Protein AF-X0VX46-F1 (afdb_monomer)

Radius of gyration: 20.42 Å; Cα contacts (8 Å, |Δi|>4): 420; chains: 1; bounding box: 49×32×79 Å

Mean predicted aligned error: 9.74 Å

Secondary structure (DSSP, 8-state):
----GGGT-EEEETTEEEE--THHHHHHHHHHHT--GGGSB-TTS-GGGS-GGGS-GGG-SHHHHHHTTSEEE-TTT--EEEBHHHHHHH-S-GGGT-TT--EEEEEESSSSS--EEEEEEE-S-HHHHHHHHHHHHHHHH-EEEEEETTEEEEEEESS-HHHHHHHHHHHHHH--TTSSS-EEEEE-SS-EEEE-SS--SSS--GGGTTSS----S-HHHHHHHHHTTSS-TTS-HHHHHHHHHHHTTPPPP--------

Structure (mmCIF, N/CA/C/O backbone):
data_AF-X0VX46-F1
#
_entry.id   AF-X0VX46-F1
#
loop_
_atom_site.group_PDB
_atom_site.id
_atom_site.type_symbol
_atom_site.label_atom_id
_atom_site.label_alt_id
_atom_site.label_comp_id
_atom_site.label_asym_id
_atom_site.label_entity_id
_atom_site.label_seq_id
_atom_site.pdbx_PDB_ins_code
_atom_site.Cartn_x
_atom_site.Cartn_y
_atom_site.Cartn_z
_atom_site.occupancy
_atom_site.B_iso_or_equiv
_atom_site.auth_seq_id
_atom_site.auth_comp_id
_atom_site.auth_asym_id
_atom_site.auth_atom_id
_atom_site.pdbx_PDB_model_num
ATOM 1 N N . ALA A 1 1 ? 19.968 11.963 41.777 1.00 37.62 1 ALA A N 1
ATOM 2 C CA . ALA A 1 1 ? 18.895 12.449 40.891 1.00 37.62 1 ALA A CA 1
ATOM 3 C C . ALA A 1 1 ? 18.847 11.515 39.693 1.00 37.62 1 ALA A C 1
ATOM 5 O O . ALA A 1 1 ? 19.853 11.406 39.007 1.00 37.62 1 ALA A O 1
ATOM 6 N N . ALA A 1 2 ? 17.768 10.747 39.529 1.00 37.72 2 ALA A N 1
ATOM 7 C CA . ALA A 1 2 ? 17.634 9.829 38.402 1.00 37.72 2 ALA A CA 1
ATOM 8 C C . ALA A 1 2 ? 17.436 10.661 37.130 1.00 37.72 2 ALA A C 1
ATOM 10 O O . ALA A 1 2 ? 16.414 11.328 36.978 1.00 37.72 2 ALA A O 1
ATOM 11 N N . GLU A 1 3 ? 18.444 10.690 36.261 1.00 38.94 3 GLU A N 1
ATOM 12 C CA . GLU A 1 3 ? 18.303 11.282 34.935 1.00 38.94 3 GLU A CA 1
ATOM 13 C C . GLU A 1 3 ? 17.255 10.473 34.161 1.00 38.94 3 GLU A C 1
ATOM 15 O O . GLU A 1 3 ? 17.346 9.250 34.068 1.00 38.94 3 GLU A O 1
ATOM 20 N N . GLY A 1 4 ? 16.206 11.147 33.687 1.00 41.75 4 GLY A N 1
ATOM 21 C CA . GLY A 1 4 ? 15.055 10.510 33.052 1.00 41.75 4 GLY A CA 1
ATOM 22 C C . GLY A 1 4 ? 15.414 9.655 31.830 1.00 41.75 4 GLY A C 1
ATOM 23 O O . GLY A 1 4 ? 16.471 9.807 31.218 1.00 41.75 4 GLY A O 1
ATOM 24 N N . ILE A 1 5 ? 14.473 8.783 31.449 1.00 51.34 5 ILE A N 1
ATOM 25 C CA . ILE A 1 5 ? 14.558 7.803 30.343 1.00 51.34 5 ILE A CA 1
ATOM 26 C C . ILE A 1 5 ? 15.063 8.416 29.019 1.00 51.34 5 ILE A C 1
ATOM 28 O O . ILE A 1 5 ? 15.648 7.715 28.201 1.00 51.34 5 ILE A O 1
ATOM 32 N N . GLU A 1 6 ? 14.925 9.726 28.820 1.00 45.53 6 GLU A N 1
ATOM 33 C CA . GLU A 1 6 ? 15.407 10.443 27.631 1.00 45.53 6 GLU A CA 1
ATOM 34 C C . GLU A 1 6 ? 16.939 10.505 27.483 1.00 45.53 6 GLU A C 1
ATOM 36 O O . GLU A 1 6 ? 17.432 10.756 26.385 1.00 45.53 6 GLU A O 1
ATOM 41 N N . ARG A 1 7 ? 17.719 10.259 28.549 1.00 44.84 7 ARG A N 1
ATOM 42 C CA . ARG A 1 7 ? 19.197 10.309 28.500 1.00 44.84 7 ARG A CA 1
ATOM 43 C C . ARG A 1 7 ? 19.888 8.940 28.508 1.00 44.84 7 ARG A C 1
ATOM 45 O O . ARG A 1 7 ? 21.100 8.888 28.316 1.00 44.84 7 ARG A O 1
ATOM 52 N N . GLY A 1 8 ? 19.148 7.845 28.712 1.00 46.19 8 GLY A N 1
ATOM 53 C CA . GLY A 1 8 ? 19.724 6.532 29.043 1.00 46.19 8 GLY A CA 1
ATOM 54 C C . GLY A 1 8 ? 19.568 5.419 28.002 1.00 46.19 8 GLY A C 1
ATOM 55 O O . GLY A 1 8 ? 20.041 4.312 28.248 1.00 46.19 8 GLY A O 1
ATOM 56 N N . VAL A 1 9 ? 18.902 5.660 26.869 1.00 50.59 9 VAL A N 1
ATOM 57 C CA . VAL A 1 9 ? 18.576 4.592 25.908 1.00 50.59 9 VAL A CA 1
ATOM 58 C C . VAL A 1 9 ? 19.578 4.567 24.756 1.00 50.59 9 VAL A C 1
ATOM 60 O O . VAL A 1 9 ? 19.726 5.533 24.006 1.00 50.59 9 VAL A O 1
ATOM 63 N N . TYR A 1 10 ? 20.263 3.436 24.613 1.00 56.91 10 TYR A N 1
ATOM 64 C CA . TYR A 1 10 ? 21.226 3.177 23.551 1.00 56.91 10 TYR A CA 1
ATOM 65 C C . TYR A 1 10 ? 20.769 1.971 22.732 1.00 56.91 10 TYR A C 1
ATOM 67 O O . TYR A 1 10 ? 20.398 0.945 23.297 1.00 56.91 10 TYR A O 1
ATOM 75 N N . ILE A 1 11 ? 20.815 2.095 21.408 1.00 48.56 11 ILE A N 1
ATOM 76 C CA . ILE A 1 11 ? 20.546 1.007 20.469 1.00 48.56 11 ILE A CA 1
ATOM 77 C C . ILE A 1 11 ? 21.844 0.550 19.814 1.00 48.56 11 ILE A C 1
ATOM 79 O O . ILE A 1 11 ? 22.730 1.352 19.506 1.00 48.56 11 ILE A O 1
ATOM 83 N N . ARG A 1 12 ? 21.963 -0.762 19.622 1.00 44.00 12 ARG A N 1
ATOM 84 C CA . ARG A 1 12 ? 23.100 -1.378 18.945 1.00 44.00 12 ARG A CA 1
ATOM 85 C C . ARG A 1 12 ? 22.751 -1.556 17.472 1.00 44.00 12 ARG A C 1
ATOM 87 O O . ARG A 1 12 ? 21.782 -2.237 17.163 1.00 44.00 12 ARG A O 1
ATOM 94 N N . VAL A 1 13 ? 23.535 -0.935 16.598 1.00 45.91 13 VAL A N 1
ATOM 95 C CA . VAL A 1 13 ? 23.414 -1.028 15.138 1.00 45.91 13 VAL A CA 1
ATOM 96 C C . VAL A 1 13 ? 24.731 -1.618 14.635 1.00 45.91 13 VAL A C 1
ATOM 98 O O . VAL A 1 13 ? 25.776 -0.964 14.698 1.00 45.91 13 VAL A O 1
ATOM 101 N N . GLY A 1 14 ? 24.712 -2.896 14.249 1.00 51.47 14 GLY A N 1
ATOM 102 C CA . GLY A 1 14 ? 25.925 -3.659 13.938 1.00 51.47 14 GLY A CA 1
ATOM 103 C C . GLY A 1 14 ? 26.930 -3.696 15.105 1.00 51.47 14 GLY A C 1
ATOM 104 O O . GLY A 1 14 ? 26.627 -4.146 16.217 1.00 51.47 14 GLY A O 1
ATOM 105 N N . THR A 1 15 ? 28.154 -3.214 14.869 1.00 32.88 15 THR A N 1
ATOM 106 C CA . THR A 1 15 ? 29.243 -3.148 15.867 1.00 32.88 15 THR A CA 1
ATOM 107 C C . THR A 1 15 ? 29.246 -1.867 16.706 1.00 32.88 15 THR A C 1
ATOM 109 O O . THR A 1 15 ? 30.050 -1.758 17.634 1.00 32.88 15 THR A O 1
ATOM 112 N N . HIS A 1 16 ? 28.351 -0.913 16.431 1.00 32.16 16 HIS A N 1
ATOM 113 C CA . HIS A 1 16 ? 28.337 0.391 17.088 1.00 32.16 16 HIS A CA 1
ATOM 114 C C . HIS A 1 16 ? 27.091 0.599 17.955 1.00 32.16 16 HIS A C 1
ATOM 116 O O . HIS A 1 16 ? 25.983 0.178 17.629 1.00 32.16 16 HIS A O 1
ATOM 122 N N . THR A 1 17 ? 27.278 1.300 19.071 1.00 44.53 17 THR A N 1
ATOM 123 C CA . THR A 1 17 ? 26.203 1.702 19.982 1.00 44.53 17 THR A CA 1
ATOM 124 C C . THR A 1 17 ? 25.865 3.169 19.721 1.00 44.53 17 THR A C 1
ATOM 126 O O . THR A 1 17 ? 26.717 4.037 19.917 1.00 44.53 17 THR A O 1
ATOM 129 N N . ARG A 1 18 ? 24.637 3.470 19.280 1.00 51.75 18 ARG A N 1
ATOM 130 C CA . ARG A 1 18 ? 24.144 4.845 19.076 1.00 51.75 18 ARG A CA 1
ATOM 131 C C . ARG A 1 18 ? 23.101 5.198 20.132 1.00 51.75 18 ARG A C 1
ATOM 133 O O . ARG A 1 18 ? 22.298 4.361 20.537 1.00 51.75 18 ARG A O 1
ATOM 140 N N . ARG A 1 19 ? 23.100 6.453 20.587 1.00 50.38 19 ARG A N 1
ATOM 141 C CA . ARG A 1 19 ? 22.066 6.961 21.500 1.00 50.38 19 ARG A CA 1
ATOM 142 C C . ARG A 1 19 ? 20.739 7.055 20.745 1.00 50.38 19 ARG A C 1
ATOM 144 O O . ARG A 1 19 ? 20.699 7.693 19.696 1.00 50.38 19 ARG A O 1
ATOM 151 N N . ALA A 1 20 ? 19.679 6.458 21.283 1.00 54.56 20 ALA A N 1
ATOM 152 C CA . ALA A 1 20 ? 18.335 6.625 20.747 1.00 54.56 20 ALA A CA 1
ATOM 153 C C . ALA A 1 20 ? 17.874 8.069 21.003 1.00 54.56 20 ALA A C 1
ATOM 155 O O . ALA A 1 20 ? 17.924 8.551 22.135 1.00 54.56 20 ALA A O 1
ATOM 156 N N . GLN A 1 21 ? 17.483 8.785 19.952 1.00 51.25 21 GLN A N 1
ATOM 157 C CA . GLN A 1 21 ? 16.960 10.152 20.024 1.00 51.25 21 GLN A CA 1
ATOM 158 C C . GLN A 1 21 ? 15.775 10.279 19.064 1.00 51.25 21 GLN A C 1
ATOM 160 O O . GLN A 1 21 ? 15.755 9.602 18.037 1.00 51.25 21 GLN A O 1
ATOM 165 N N . GLY A 1 22 ? 14.811 11.144 19.389 1.00 65.19 22 GLY A N 1
ATOM 166 C CA . GLY A 1 22 ? 13.673 11.446 18.516 1.00 65.19 22 GLY A CA 1
ATOM 167 C C . GLY A 1 22 ? 12.845 10.209 18.152 1.00 65.19 22 GLY A C 1
ATOM 168 O O . GLY A 1 22 ? 12.366 9.497 19.030 1.00 65.19 22 GLY A O 1
ATOM 169 N N . GLU A 1 23 ? 12.718 9.947 16.855 1.00 57.06 23 GLU A N 1
ATOM 170 C CA . GLU A 1 23 ? 11.888 8.898 16.238 1.00 57.06 23 GLU A CA 1
ATOM 171 C C . GLU A 1 23 ? 12.213 7.482 16.734 1.00 57.06 23 GLU A C 1
ATOM 173 O O . GLU A 1 23 ? 11.316 6.685 16.991 1.00 57.06 23 GLU A O 1
ATOM 178 N N . VAL A 1 24 ? 13.494 7.188 16.968 1.00 57.47 24 VAL A N 1
ATOM 179 C CA . VAL A 1 24 ? 13.931 5.900 17.528 1.00 57.47 24 VAL A CA 1
ATOM 180 C C . VAL A 1 24 ? 13.442 5.742 18.971 1.00 57.47 24 VAL A C 1
ATOM 182 O O . VAL A 1 24 ? 13.130 4.640 19.409 1.00 57.47 24 VAL A O 1
ATOM 185 N N . LEU A 1 25 ? 13.359 6.837 19.736 1.00 59.88 25 LEU A N 1
ATOM 186 C CA . LEU A 1 25 ? 12.837 6.801 21.103 1.00 59.88 25 LEU A CA 1
ATOM 187 C C . LEU A 1 25 ? 11.315 6.594 21.112 1.00 59.88 25 LEU A C 1
ATOM 189 O O . LEU A 1 25 ? 10.827 5.871 21.974 1.00 59.88 25 LEU A O 1
ATOM 193 N N . GLU A 1 26 ? 10.587 7.183 20.161 1.00 59.25 26 GLU A N 1
ATOM 194 C CA . GLU A 1 26 ? 9.154 6.930 19.938 1.00 59.25 26 GLU A CA 1
ATOM 195 C C . GLU A 1 26 ? 8.904 5.462 19.558 1.00 59.25 26 GLU A C 1
ATOM 197 O O . GLU A 1 26 ? 8.104 4.790 20.206 1.00 59.25 26 GLU A O 1
ATOM 202 N N . GLU A 1 27 ? 9.663 4.907 18.606 1.00 59.84 27 GLU A N 1
ATOM 203 C CA . GLU A 1 27 ? 9.558 3.488 18.233 1.00 59.84 27 GLU A CA 1
ATOM 204 C C . GLU A 1 27 ? 9.908 2.563 19.415 1.00 59.84 27 GLU A C 1
ATOM 206 O O . GLU A 1 27 ? 9.233 1.560 19.647 1.00 59.84 27 GLU A O 1
ATOM 211 N N . LEU A 1 28 ? 10.894 2.927 20.245 1.00 56.28 28 LEU A N 1
ATOM 212 C CA . LEU A 1 28 ? 11.227 2.202 21.480 1.00 56.28 28 LEU A CA 1
ATOM 213 C C . LEU A 1 28 ? 10.159 2.351 22.578 1.00 56.28 28 LEU A C 1
ATOM 215 O O . LEU A 1 28 ? 9.943 1.416 23.353 1.00 56.28 28 LEU A O 1
ATOM 219 N N . ARG A 1 29 ? 9.473 3.498 22.664 1.00 55.47 29 ARG A N 1
ATOM 220 C CA . ARG A 1 29 ? 8.323 3.708 23.564 1.00 55.47 29 ARG A CA 1
ATOM 221 C C . ARG A 1 29 ? 7.133 2.853 23.131 1.00 55.47 29 ARG A C 1
ATOM 223 O O . ARG A 1 29 ? 6.527 2.219 23.992 1.00 55.47 29 ARG A O 1
ATOM 230 N N . LEU A 1 30 ? 6.867 2.771 21.829 1.00 56.03 30 LEU A N 1
ATOM 231 C CA . LEU A 1 30 ? 5.862 1.891 21.225 1.00 56.03 30 LEU A CA 1
ATOM 232 C C . LEU A 1 30 ? 6.206 0.404 21.426 1.00 56.03 30 LEU A C 1
ATOM 234 O O . LEU A 1 30 ? 5.377 -0.401 21.848 1.00 56.03 30 LEU A O 1
ATOM 238 N N . LEU A 1 31 ? 7.479 0.035 21.276 1.00 54.50 31 LEU A N 1
ATOM 239 C CA . LEU A 1 31 ? 7.981 -1.290 21.652 1.00 54.50 31 LEU A CA 1
ATOM 240 C C . LEU A 1 31 ? 7.753 -1.598 23.141 1.00 54.50 31 LEU A C 1
ATOM 242 O O . LEU A 1 31 ? 7.412 -2.731 23.490 1.00 54.50 31 LEU A O 1
ATOM 246 N N . ARG A 1 32 ? 7.888 -0.595 24.023 1.00 42.25 32 ARG A N 1
ATOM 247 C CA . ARG A 1 32 ? 7.596 -0.722 25.462 1.00 42.25 32 ARG A CA 1
ATOM 248 C C . ARG A 1 32 ? 6.097 -0.852 25.745 1.00 42.25 32 ARG A C 1
ATOM 250 O O . ARG A 1 32 ? 5.737 -1.561 26.683 1.00 42.25 32 ARG A O 1
ATOM 257 N N . SER A 1 33 ? 5.239 -0.193 24.964 1.00 51.06 33 SER A N 1
ATOM 258 C CA . SER A 1 33 ? 3.777 -0.321 25.052 1.00 51.06 33 SER A CA 1
ATOM 259 C C . SER A 1 33 ? 3.231 -1.564 24.334 1.00 51.06 33 SER A C 1
ATOM 261 O O . SER A 1 33 ? 2.061 -1.890 24.510 1.00 51.06 33 SER A O 1
ATOM 263 N N . ARG A 1 34 ? 4.078 -2.292 23.586 1.00 62.25 34 ARG A N 1
ATOM 264 C CA . ARG A 1 34 ? 3.732 -3.440 22.723 1.00 62.25 34 ARG A CA 1
ATOM 265 C C . ARG A 1 34 ? 2.722 -3.117 21.609 1.00 62.25 34 ARG A C 1
ATOM 267 O O . ARG A 1 34 ? 2.171 -4.061 21.045 1.00 62.25 34 ARG A O 1
ATOM 274 N N . MET A 1 35 ? 2.504 -1.843 21.284 1.00 72.25 35 MET A N 1
ATOM 275 C CA . MET A 1 35 ? 1.585 -1.407 20.225 1.00 72.25 35 MET A CA 1
ATOM 276 C C . MET A 1 35 ? 2.348 -0.705 19.105 1.00 72.25 35 MET A C 1
ATOM 278 O O . MET A 1 35 ? 3.265 0.064 19.384 1.00 72.25 35 MET A O 1
ATOM 282 N N . SER A 1 36 ? 1.980 -0.957 17.852 1.00 85.44 36 SER A N 1
ATOM 283 C CA . SER A 1 36 ? 2.473 -0.199 16.697 1.00 85.44 36 SER A CA 1
ATOM 284 C C . SER A 1 36 ? 1.651 1.068 16.429 1.00 85.44 36 SER A C 1
ATOM 286 O O . SER A 1 36 ? 0.534 1.222 16.907 1.00 85.44 36 SER A O 1
ATOM 288 N N . TYR A 1 37 ? 2.192 1.994 15.633 1.00 89.19 37 TYR A N 1
ATOM 289 C CA . TYR A 1 37 ? 1.500 3.241 15.275 1.00 89.19 37 TYR A CA 1
ATOM 290 C C . TYR A 1 37 ? 0.151 3.002 14.568 1.00 89.19 37 TYR A C 1
ATOM 292 O O . TYR A 1 37 ? -0.816 3.729 14.771 1.00 89.19 37 TYR A O 1
ATOM 300 N N . ASP A 1 38 ? 0.057 1.947 13.754 1.00 94.69 38 ASP A N 1
ATOM 301 C CA . ASP A 1 38 ? -1.180 1.567 13.065 1.00 94.69 38 ASP A CA 1
ATOM 302 C C . ASP A 1 38 ? -2.217 0.891 13.981 1.00 94.69 38 ASP A C 1
ATOM 304 O O . ASP A 1 38 ? -3.352 0.672 13.570 1.00 94.69 38 ASP A O 1
ATOM 308 N N . GLU A 1 39 ? -1.845 0.571 15.218 1.00 93.94 39 GLU A N 1
ATOM 309 C CA . GLU A 1 39 ? -2.721 -0.020 16.226 1.00 93.94 39 GLU A CA 1
ATOM 310 C C . GLU A 1 39 ? -3.439 1.027 17.094 1.00 93.94 39 GLU A C 1
ATOM 312 O O . GLU A 1 39 ? -4.308 0.649 17.884 1.00 93.94 39 GLU A O 1
ATOM 317 N N . GLU A 1 40 ? -3.084 2.308 16.967 1.00 93.06 40 GLU A N 1
ATOM 318 C CA . GLU A 1 40 ? -3.723 3.420 17.676 1.00 93.06 40 GLU A CA 1
ATOM 319 C C . GLU A 1 40 ? -5.147 3.667 17.165 1.00 93.06 40 GLU A C 1
ATOM 321 O O . GLU A 1 40 ? -5.397 3.615 15.960 1.00 93.06 40 GLU A O 1
ATOM 326 N N . SER A 1 41 ? -6.074 3.966 18.076 1.00 94.62 41 SER A N 1
ATOM 327 C CA . SER A 1 41 ? -7.461 4.301 17.741 1.00 94.62 41 SER A CA 1
ATOM 328 C C . SER A 1 41 ? -7.587 5.706 17.136 1.00 94.62 41 SER A C 1
ATOM 330 O O . SER A 1 41 ? -6.852 6.613 17.523 1.00 94.62 41 SER A O 1
ATOM 332 N N . ILE A 1 42 ? -8.552 5.894 16.231 1.00 95.19 42 ILE A N 1
ATOM 333 C CA . ILE A 1 42 ? -8.954 7.188 15.655 1.00 95.19 42 ILE A CA 1
ATOM 334 C C . ILE A 1 42 ? -10.414 7.461 16.049 1.00 95.19 42 ILE A C 1
ATOM 336 O O . ILE A 1 42 ? -11.321 7.035 15.332 1.00 95.19 42 ILE A O 1
ATOM 340 N N . PRO A 1 43 ? -10.661 8.140 17.187 1.00 93.00 43 PRO A N 1
ATOM 341 C CA . PRO A 1 43 ? -12.013 8.445 17.668 1.00 93.00 43 PRO A CA 1
ATOM 342 C C . PRO A 1 43 ? -12.844 9.300 16.706 1.00 93.00 43 PRO A C 1
ATOM 344 O O . PRO A 1 43 ? -14.068 9.298 16.777 1.00 93.00 43 PRO A O 1
ATOM 347 N N . GLU A 1 44 ? -12.190 10.046 15.816 1.00 94.12 44 GLU A N 1
ATOM 348 C CA . GLU A 1 44 ? -12.837 10.904 14.825 1.00 94.12 44 GLU A CA 1
ATOM 349 C C . GLU A 1 44 ? -13.432 10.128 13.638 1.00 94.12 44 GLU A C 1
ATOM 351 O O . GLU A 1 44 ? -14.155 10.723 12.840 1.00 94.12 44 GLU A O 1
ATOM 356 N N . CYS A 1 45 ? -13.115 8.836 13.492 1.00 95.25 45 CYS A N 1
ATOM 357 C CA . CYS A 1 45 ? -13.615 7.972 12.423 1.00 95.25 45 CYS A CA 1
ATOM 358 C C . CYS A 1 45 ? -14.650 6.993 12.983 1.00 95.25 45 CYS A C 1
ATOM 360 O O . CYS A 1 45 ? -14.373 6.292 13.956 1.00 95.25 45 CYS A O 1
ATOM 362 N N . SER A 1 46 ? -15.814 6.884 12.341 1.00 94.31 46 SER A N 1
ATOM 363 C CA . SER A 1 46 ? -16.782 5.828 12.666 1.00 94.31 46 SER A CA 1
ATOM 364 C C . SER A 1 46 ? -16.384 4.496 12.022 1.00 94.31 46 SER A C 1
ATOM 366 O O . SER A 1 46 ? -15.769 4.475 10.953 1.00 94.31 46 SER A O 1
ATOM 368 N N . LEU A 1 47 ? -16.769 3.369 12.633 1.00 93.44 47 LEU A N 1
ATOM 369 C CA . LEU A 1 47 ? -16.607 2.050 12.010 1.00 93.44 47 LEU A CA 1
ATOM 370 C C . LEU A 1 47 ? -17.431 1.888 10.733 1.00 93.44 47 LEU A C 1
ATOM 372 O O . LEU A 1 47 ? -16.969 1.228 9.806 1.00 93.44 47 LEU A O 1
ATOM 376 N N . ASP A 1 48 ? -18.591 2.539 10.654 1.00 94.81 48 ASP A N 1
ATOM 377 C CA . ASP A 1 48 ? -19.457 2.502 9.470 1.00 94.81 48 ASP A CA 1
ATOM 378 C C . ASP A 1 48 ? -18.838 3.221 8.255 1.00 94.81 48 ASP A C 1
ATOM 380 O O . ASP A 1 48 ? -19.281 3.028 7.124 1.00 94.81 48 ASP A O 1
ATOM 384 N N . GLU A 1 49 ? -17.805 4.051 8.462 1.00 96.50 49 GLU A N 1
ATOM 385 C CA . GLU A 1 49 ? -17.044 4.673 7.369 1.00 96.50 49 GLU A CA 1
ATOM 386 C C . GLU A 1 49 ? -16.015 3.706 6.740 1.00 96.50 49 GLU A C 1
ATOM 388 O O . GLU A 1 49 ? -15.417 4.030 5.708 1.00 96.50 49 GLU A O 1
ATOM 393 N N . LEU A 1 50 ? -15.778 2.529 7.338 1.00 97.06 50 LEU A N 1
ATOM 394 C CA . LEU A 1 50 ? -14.842 1.530 6.819 1.00 97.06 50 LEU A CA 1
ATOM 395 C C . LEU A 1 50 ? -15.527 0.563 5.844 1.00 97.06 50 LEU A C 1
ATOM 397 O O . LEU A 1 50 ? -16.514 -0.089 6.177 1.00 97.06 50 LEU A O 1
ATOM 401 N N . ASP A 1 51 ? -14.928 0.372 4.668 1.00 96.06 51 ASP A N 1
ATOM 402 C CA . ASP A 1 51 ? -15.358 -0.615 3.670 1.00 96.06 51 ASP A CA 1
ATOM 403 C C . ASP A 1 51 ? -14.934 -2.038 4.079 1.00 96.06 51 ASP A C 1
ATOM 405 O O . ASP A 1 51 ? -14.024 -2.649 3.508 1.00 96.06 51 ASP A O 1
ATOM 409 N N . THR A 1 52 ? -15.577 -2.575 5.115 1.00 93.81 52 THR A N 1
ATOM 410 C CA . THR A 1 52 ? -15.355 -3.954 5.585 1.00 93.81 52 THR A CA 1
ATOM 411 C C . THR A 1 52 ? -15.864 -5.001 4.590 1.00 93.81 52 THR A C 1
ATOM 413 O O . THR A 1 52 ? -15.397 -6.141 4.601 1.00 93.81 52 THR A O 1
ATOM 416 N N . ASP A 1 53 ? -16.743 -4.614 3.664 1.00 92.31 53 ASP A N 1
ATOM 417 C CA . ASP A 1 53 ? -17.233 -5.470 2.585 1.00 92.31 53 ASP A CA 1
ATOM 418 C C . ASP A 1 53 ? -16.167 -5.799 1.535 1.00 92.31 53 ASP A C 1
ATOM 420 O O . ASP A 1 53 ? -16.302 -6.788 0.806 1.00 92.31 53 ASP A O 1
ATOM 424 N N . SER A 1 54 ? -15.077 -5.036 1.485 1.00 90.50 54 SER A N 1
ATOM 425 C CA . SER A 1 54 ? -13.896 -5.384 0.691 1.00 90.50 54 SER A CA 1
ATOM 426 C C . SER A 1 54 ? -13.110 -6.578 1.257 1.00 90.50 54 SER A C 1
ATOM 428 O O . SER A 1 54 ? -12.355 -7.229 0.529 1.00 90.50 54 SER A O 1
ATOM 430 N N . LEU A 1 55 ? -13.300 -6.921 2.538 1.00 92.81 55 LEU A N 1
ATOM 431 C CA . LEU A 1 55 ? -12.612 -8.044 3.168 1.00 92.81 55 LEU A CA 1
ATOM 432 C C . LEU A 1 55 ? -13.201 -9.394 2.720 1.00 92.81 55 LEU A C 1
ATOM 434 O O . LEU A 1 55 ? -14.405 -9.503 2.452 1.00 92.81 55 LEU A O 1
ATOM 438 N N . PRO A 1 56 ? -12.391 -10.468 2.695 1.00 90.88 56 PRO A N 1
ATOM 439 C CA . PRO A 1 56 ? -12.890 -11.839 2.612 1.00 90.88 56 PRO A CA 1
ATOM 440 C C . PRO A 1 56 ? -14.020 -12.104 3.619 1.00 90.88 56 PRO A C 1
ATOM 442 O O . PRO A 1 56 ? -13.974 -11.625 4.749 1.00 90.88 56 PRO A O 1
ATOM 445 N N . GLY A 1 57 ? -15.051 -12.851 3.210 1.00 90.00 57 GLY A N 1
ATOM 446 C CA . GLY A 1 57 ? -16.275 -13.025 4.007 1.00 90.00 57 GLY A CA 1
ATOM 447 C C . GLY A 1 57 ? -16.050 -13.621 5.402 1.00 90.00 57 GLY A C 1
ATOM 448 O O . GLY A 1 57 ? -16.751 -13.258 6.341 1.00 90.00 57 GLY A O 1
ATOM 449 N N . ASP A 1 58 ? -15.032 -14.470 5.567 1.00 89.38 58 ASP A N 1
ATOM 450 C CA . ASP A 1 58 ? -14.621 -15.055 6.851 1.00 89.38 58 ASP A CA 1
ATOM 451 C C . ASP A 1 58 ? -14.000 -14.040 7.827 1.00 89.38 58 ASP A C 1
ATOM 453 O O . ASP A 1 58 ? -13.776 -14.365 8.991 1.00 89.38 58 ASP A O 1
ATOM 457 N N . LEU A 1 59 ? -13.722 -12.817 7.369 1.00 90.75 59 LEU A N 1
ATOM 458 C CA . LEU A 1 59 ? -13.067 -11.761 8.141 1.00 90.75 59 LEU A CA 1
ATOM 459 C C . LEU A 1 59 ? -14.000 -10.609 8.526 1.00 90.75 59 LEU A C 1
ATOM 461 O O . LEU A 1 59 ? -13.535 -9.633 9.108 1.00 90.75 59 LEU A O 1
ATOM 465 N N . ARG A 1 60 ? -15.294 -10.710 8.199 1.00 92.06 60 ARG A N 1
ATOM 466 C CA . ARG A 1 60 ? -16.279 -9.638 8.420 1.00 92.06 60 ARG A CA 1
ATOM 467 C C . ARG A 1 60 ? -17.029 -9.739 9.748 1.00 92.06 60 ARG A C 1
ATOM 469 O O . ARG A 1 60 ? -17.778 -8.827 10.072 1.00 92.06 60 ARG A O 1
ATOM 476 N N . SER A 1 61 ? -16.870 -10.833 10.500 1.00 93.88 61 SER A N 1
ATOM 477 C CA . SER A 1 61 ? -17.487 -10.933 11.828 1.00 93.88 61 SER A CA 1
ATOM 478 C C . SER A 1 61 ? -16.825 -9.956 12.795 1.00 93.88 61 SER A C 1
ATOM 480 O O . SER A 1 61 ? -15.643 -9.641 12.654 1.00 93.88 61 SER A O 1
ATOM 482 N N . GLU A 1 62 ? -17.565 -9.505 13.802 1.00 91.69 62 GLU A N 1
ATOM 483 C CA . GLU A 1 62 ? -17.047 -8.587 14.817 1.00 91.69 62 GLU A CA 1
ATOM 484 C C . GLU A 1 62 ? -15.799 -9.154 15.513 1.00 91.69 62 GLU A C 1
ATOM 486 O O . GLU A 1 62 ? -14.790 -8.462 15.665 1.00 91.69 62 GLU A O 1
ATOM 491 N N . GLU A 1 63 ? -15.806 -10.450 15.835 1.00 92.62 63 GLU A N 1
ATOM 492 C CA . GLU A 1 63 ? -14.663 -11.134 16.442 1.00 92.62 63 GLU A CA 1
ATOM 493 C C . GLU A 1 63 ? -13.454 -11.160 15.507 1.00 92.62 63 GLU A C 1
ATOM 495 O O . GLU A 1 63 ? -12.318 -10.995 15.959 1.00 92.62 63 GLU A O 1
ATOM 500 N N . ALA A 1 64 ? -13.678 -11.362 14.205 1.00 93.31 64 ALA A N 1
ATOM 501 C CA . ALA A 1 64 ? -12.614 -11.372 13.214 1.00 93.31 64 ALA A CA 1
ATOM 502 C C . ALA A 1 64 ? -12.024 -9.970 13.014 1.00 93.31 64 ALA A C 1
ATOM 504 O O . ALA A 1 64 ? -10.801 -9.823 13.014 1.00 93.31 64 ALA A O 1
ATOM 505 N N . LEU A 1 65 ? -12.869 -8.942 12.911 1.00 94.69 65 LEU A N 1
ATOM 506 C CA . LEU A 1 65 ? -12.451 -7.544 12.806 1.00 94.69 65 LEU A CA 1
ATOM 507 C C . LEU A 1 65 ? -11.640 -7.122 14.041 1.00 94.69 65 LEU A C 1
ATOM 509 O O . LEU A 1 65 ? -10.548 -6.565 13.902 1.00 94.69 65 LEU A O 1
ATOM 513 N N . HIS A 1 66 ? -12.098 -7.475 15.243 1.00 93.38 66 HIS A N 1
ATOM 514 C CA . HIS A 1 66 ? -11.358 -7.229 16.479 1.00 93.38 66 HIS A CA 1
ATOM 515 C C . HIS A 1 66 ? -10.016 -7.984 16.506 1.00 93.38 66 HIS A C 1
ATOM 517 O O . HIS A 1 66 ? -8.976 -7.399 16.809 1.00 93.38 66 HIS A O 1
ATOM 523 N N . ALA A 1 67 ? -9.996 -9.265 16.119 1.00 91.94 67 ALA A N 1
ATOM 524 C CA . ALA A 1 67 ? -8.772 -10.072 16.066 1.00 91.94 67 ALA A CA 1
ATOM 525 C C . ALA A 1 67 ? -7.757 -9.579 15.016 1.00 91.94 67 ALA A C 1
ATOM 527 O O . ALA A 1 67 ? -6.548 -9.771 15.176 1.00 91.94 67 ALA A O 1
ATOM 528 N N . LEU A 1 68 ? -8.232 -8.944 13.943 1.00 92.19 68 LEU A N 1
ATOM 529 C CA . LEU A 1 68 ? -7.406 -8.285 12.930 1.00 92.19 68 LEU A CA 1
ATOM 530 C C . LEU A 1 68 ? -6.897 -6.908 13.382 1.00 92.19 68 LEU A C 1
ATOM 532 O O . LEU A 1 68 ? -6.028 -6.344 12.719 1.00 92.19 68 LEU A O 1
ATOM 536 N N . GLY A 1 69 ? -7.406 -6.384 14.500 1.00 94.38 69 GLY A N 1
ATOM 537 C CA . GLY A 1 69 ? -7.104 -5.042 14.983 1.00 94.38 69 GLY A CA 1
ATOM 538 C C . GLY A 1 69 ? -7.769 -3.948 14.150 1.00 94.38 69 GLY A C 1
ATOM 539 O O . GLY A 1 69 ? -7.248 -2.840 14.102 1.00 94.38 69 GLY A O 1
ATOM 540 N N . VAL A 1 70 ? -8.894 -4.241 13.484 1.00 96.31 70 VAL A N 1
ATOM 541 C CA . VAL A 1 70 ? -9.678 -3.239 12.738 1.00 96.31 70 VAL A CA 1
ATOM 542 C C . VAL A 1 70 ? -10.203 -2.157 13.682 1.00 96.31 70 VAL A C 1
ATOM 544 O O . VAL A 1 70 ? -10.234 -0.979 13.339 1.00 96.31 70 VAL A O 1
ATOM 547 N N . PHE A 1 71 ? -10.562 -2.544 14.900 1.00 96.00 71 PHE A N 1
ATOM 548 C CA . PHE A 1 71 ? -10.988 -1.623 15.938 1.00 96.00 71 PHE A CA 1
ATOM 549 C C . PHE A 1 71 ? -10.466 -2.055 17.305 1.00 96.00 71 PHE A C 1
ATOM 551 O O . PHE A 1 71 ? -10.027 -3.193 17.500 1.00 96.00 71 PHE A O 1
ATOM 558 N N . ARG A 1 72 ? -10.540 -1.135 18.264 1.00 93.31 72 ARG A N 1
ATOM 559 C CA . ARG A 1 72 ? -10.376 -1.404 19.695 1.00 93.31 72 ARG A CA 1
ATOM 560 C C . ARG A 1 72 ? -11.547 -0.816 20.454 1.00 93.31 72 ARG A C 1
ATOM 562 O O . ARG A 1 72 ? -12.105 0.184 20.028 1.00 93.31 72 ARG A O 1
ATOM 569 N N . HIS A 1 73 ? -11.877 -1.402 21.592 1.00 90.00 73 HIS A N 1
ATOM 570 C CA . HIS A 1 73 ? -12.863 -0.810 22.484 1.00 90.00 73 HIS A CA 1
ATOM 571 C C . HIS A 1 73 ? -12.246 0.387 23.214 1.00 90.00 73 HIS A C 1
ATOM 573 O O . HIS A 1 73 ? -11.154 0.273 23.781 1.00 90.00 73 HIS A O 1
ATOM 579 N N . ASP A 1 74 ? -12.936 1.524 23.185 1.00 87.69 74 ASP A N 1
ATOM 580 C CA . ASP A 1 74 ? -12.595 2.686 23.995 1.00 87.69 74 ASP A CA 1
ATOM 581 C C . ASP A 1 74 ? -12.639 2.316 25.484 1.00 87.69 74 ASP A C 1
ATOM 583 O O . ASP A 1 74 ? -13.515 1.583 25.943 1.00 87.69 74 ASP A O 1
ATOM 587 N N . THR A 1 75 ? -11.676 2.803 26.262 1.00 81.75 75 THR A N 1
ATOM 588 C CA . THR A 1 75 ? -11.539 2.402 27.670 1.00 81.75 75 THR A CA 1
ATOM 589 C C . THR A 1 75 ? -12.563 3.059 28.592 1.00 81.75 75 THR A C 1
ATOM 591 O O . THR A 1 75 ? -12.723 2.608 29.727 1.00 81.75 75 THR A O 1
ATOM 594 N N . VAL A 1 76 ? -13.240 4.112 28.130 1.00 84.50 76 VAL A N 1
ATOM 595 C CA . VAL A 1 76 ? -14.234 4.872 28.890 1.00 84.50 76 VAL A CA 1
ATOM 596 C C . VAL A 1 76 ? -15.644 4.481 28.467 1.00 84.50 76 VAL A C 1
ATOM 598 O O . VAL A 1 76 ? -16.461 4.151 29.325 1.00 84.50 76 VAL A O 1
ATOM 601 N N . THR A 1 77 ? -15.942 4.522 27.168 1.00 87.44 77 THR A N 1
ATOM 602 C CA . THR A 1 77 ? -17.287 4.241 26.645 1.00 87.44 77 THR A CA 1
ATOM 603 C C . THR A 1 77 ? -17.515 2.756 26.385 1.00 87.44 77 THR A C 1
ATOM 605 O O . THR A 1 77 ? -18.659 2.313 26.398 1.00 87.44 77 THR A O 1
ATOM 608 N N . GLY A 1 78 ? -16.447 1.979 26.175 1.00 87.88 78 GLY A N 1
ATOM 609 C CA . GLY A 1 78 ? -16.541 0.588 25.738 1.00 87.88 78 GLY A CA 1
ATOM 610 C C . GLY A 1 78 ? -16.948 0.434 24.274 1.00 87.88 78 GLY A C 1
ATOM 611 O O . GLY A 1 78 ? -17.096 -0.694 23.823 1.00 87.88 78 GLY A O 1
ATOM 612 N N . GLU A 1 79 ? -17.120 1.530 23.534 1.00 90.00 79 GLU A N 1
ATOM 613 C CA . GLU A 1 79 ? -17.540 1.501 22.133 1.00 90.00 79 GLU A CA 1
ATOM 614 C C . GLU A 1 79 ? -16.376 1.101 21.215 1.00 90.00 79 GLU A C 1
ATOM 616 O O . GLU A 1 79 ? -15.218 1.430 21.500 1.00 90.00 79 GLU A O 1
ATOM 621 N N . PRO A 1 80 ? -16.643 0.402 20.104 1.00 93.88 80 PRO A N 1
ATOM 622 C CA . PRO A 1 80 ? -15.609 0.007 19.166 1.00 93.88 80 PRO A CA 1
ATOM 623 C C . PRO A 1 80 ? -15.157 1.205 18.306 1.00 93.88 80 PRO A C 1
ATOM 625 O O . PRO A 1 80 ? -15.944 1.837 17.607 1.00 93.88 80 PRO A O 1
ATOM 628 N N . VAL A 1 81 ? -13.859 1.512 18.348 1.00 96.06 81 VAL A N 1
ATOM 629 C CA . VAL A 1 81 ? -13.222 2.642 17.653 1.00 96.06 81 VAL A CA 1
ATOM 630 C C . VAL A 1 81 ? -12.218 2.125 16.617 1.00 96.06 81 VAL A C 1
ATOM 632 O O . VAL A 1 81 ? -11.341 1.331 16.984 1.00 96.06 81 VAL A O 1
ATOM 635 N N . PRO A 1 82 ? -12.287 2.567 15.344 1.00 97.50 82 PRO A N 1
ATOM 636 C CA . PRO A 1 82 ? -11.340 2.179 14.302 1.00 97.50 82 PRO A CA 1
ATOM 637 C C . PRO A 1 82 ? -9.888 2.416 14.694 1.00 97.50 82 PRO A C 1
ATOM 639 O O . PRO A 1 82 ? -9.551 3.437 15.293 1.00 97.50 82 PRO A O 1
ATOM 642 N N . THR A 1 83 ? -9.002 1.510 14.290 1.00 97.44 83 THR A N 1
ATOM 643 C CA . THR A 1 83 ? -7.562 1.768 14.360 1.00 97.44 83 THR A CA 1
ATOM 644 C C . THR A 1 83 ? -7.082 2.531 13.133 1.00 97.44 83 THR A C 1
ATOM 646 O O . THR A 1 83 ? -7.672 2.476 12.051 1.00 97.44 83 THR A O 1
ATOM 649 N N . ARG A 1 84 ? -5.945 3.211 13.261 1.00 97.44 84 ARG A N 1
ATOM 650 C CA . ARG A 1 84 ? -5.289 3.909 12.156 1.00 97.44 84 ARG A CA 1
ATOM 651 C C . ARG A 1 84 ? -4.965 2.978 10.990 1.00 97.44 84 ARG A C 1
ATOM 653 O O . ARG A 1 84 ? -5.140 3.360 9.836 1.00 97.44 84 ARG A O 1
ATOM 660 N N . GLY A 1 85 ? -4.532 1.752 11.276 1.00 97.38 85 GLY A N 1
ATOM 661 C CA . GLY A 1 85 ? -4.297 0.723 10.268 1.00 97.38 85 GLY A CA 1
ATOM 662 C C . GLY A 1 85 ? -5.573 0.334 9.529 1.00 97.38 85 GLY A C 1
ATOM 663 O O . GLY A 1 85 ? -5.541 0.171 8.312 1.00 97.38 85 GLY A O 1
ATOM 664 N N . ALA A 1 86 ? -6.705 0.258 10.228 1.00 97.69 86 ALA A N 1
ATOM 665 C CA . ALA A 1 86 ? -8.000 0.009 9.605 1.00 97.69 86 ALA A CA 1
ATOM 666 C C . ALA A 1 86 ? -8.435 1.158 8.697 1.00 97.69 86 ALA A C 1
ATOM 668 O O . ALA A 1 86 ? -8.828 0.916 7.558 1.00 97.69 86 ALA A O 1
ATOM 669 N N . VAL A 1 87 ? -8.284 2.402 9.161 1.00 98.31 87 VAL A N 1
ATOM 670 C CA . VAL A 1 87 ? -8.560 3.592 8.348 1.00 98.31 87 VAL A CA 1
ATOM 671 C C . VAL A 1 87 ? -7.711 3.573 7.076 1.00 98.31 87 VAL A C 1
ATOM 673 O O . VAL A 1 87 ? -8.254 3.650 5.979 1.00 98.31 87 VAL A O 1
ATOM 676 N N . LEU A 1 88 ? -6.397 3.364 7.190 1.00 98.19 88 LEU A N 1
ATOM 677 C CA . LEU A 1 88 ? -5.489 3.288 6.040 1.00 98.19 88 LEU A CA 1
ATOM 678 C C . LEU A 1 88 ? -5.846 2.171 5.044 1.00 98.19 88 LEU A C 1
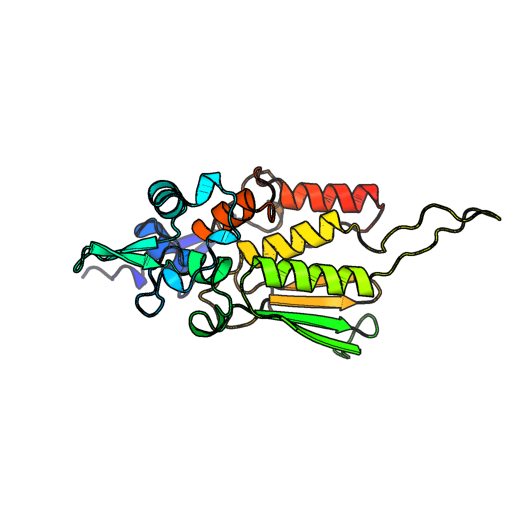ATOM 680 O O . LEU A 1 88 ? -5.597 2.317 3.847 1.00 98.19 88 LEU A O 1
ATOM 684 N N . MET A 1 89 ? -6.417 1.063 5.515 1.00 97.94 89 MET A N 1
ATOM 685 C CA . MET A 1 89 ? -6.700 -0.115 4.690 1.00 97.94 89 MET A CA 1
ATOM 686 C C . MET A 1 89 ? -8.117 -0.148 4.112 1.00 97.94 89 MET A C 1
ATOM 688 O O . MET A 1 89 ? -8.296 -0.715 3.037 1.00 97.94 89 MET A O 1
ATOM 692 N N . LEU A 1 90 ? -9.100 0.448 4.791 1.00 97.88 90 LEU A N 1
ATOM 693 C CA . LEU A 1 90 ? -10.528 0.241 4.510 1.00 97.88 90 LEU A CA 1
ATOM 694 C C . LEU A 1 90 ? -11.322 1.539 4.339 1.00 97.88 90 LEU A C 1
ATOM 696 O O . LEU A 1 90 ? -12.407 1.509 3.768 1.00 97.88 90 LEU A O 1
ATOM 700 N N . HIS A 1 91 ? -10.821 2.686 4.800 1.00 98.19 91 HIS A N 1
ATOM 701 C CA . HIS A 1 91 ? -11.538 3.946 4.615 1.00 98.19 91 HIS A CA 1
ATOM 702 C C . HIS A 1 91 ? -11.355 4.456 3.168 1.00 98.19 91 HIS A C 1
ATOM 704 O O . HIS A 1 91 ? -10.241 4.414 2.645 1.00 98.19 91 HIS A O 1
ATOM 710 N N . PRO A 1 92 ? -12.391 4.975 2.484 1.00 96.75 92 PRO A N 1
ATOM 711 C CA . PRO A 1 92 ? -12.273 5.427 1.092 1.00 96.75 92 PRO A CA 1
ATOM 712 C C . PRO A 1 92 ? -11.389 6.670 0.897 1.00 96.75 92 PRO A C 1
ATOM 714 O O . PRO A 1 92 ? -10.892 6.869 -0.208 1.00 96.75 92 PRO A O 1
ATOM 717 N N . ALA A 1 93 ? -11.203 7.480 1.943 1.00 97.19 93 ALA A N 1
ATOM 718 C CA . ALA A 1 93 ? -10.386 8.703 1.953 1.00 97.19 93 ALA A CA 1
ATOM 719 C C . ALA A 1 93 ? -9.557 8.819 3.256 1.00 97.19 93 ALA A C 1
ATOM 721 O O . ALA A 1 93 ? -9.880 9.643 4.120 1.00 97.19 93 ALA A O 1
ATOM 722 N N . PRO A 1 94 ? -8.590 7.914 3.509 1.00 97.56 94 PRO A N 1
ATOM 723 C CA . PRO A 1 94 ? -7.821 7.875 4.755 1.00 97.56 94 PRO A CA 1
ATOM 724 C C . PRO A 1 94 ? -6.966 9.127 4.976 1.00 97.56 94 PRO A C 1
ATOM 726 O O . PRO A 1 94 ? -6.632 9.437 6.118 1.00 97.56 94 PRO A O 1
ATOM 729 N N . GLU A 1 95 ? -6.663 9.882 3.919 1.00 96.31 95 GLU A N 1
ATOM 730 C CA . GLU A 1 95 ? -5.929 11.148 3.964 1.00 96.31 95 GLU A CA 1
ATOM 731 C C . GLU A 1 95 ? -6.582 12.215 4.856 1.00 96.31 95 GLU A C 1
ATOM 733 O O . GLU A 1 95 ? -5.894 13.105 5.351 1.00 96.31 95 GLU A O 1
ATOM 738 N N . ARG A 1 96 ? -7.890 12.090 5.135 1.00 96.50 96 ARG A N 1
ATOM 739 C CA . ARG A 1 96 ? -8.611 12.925 6.115 1.00 96.50 96 ARG A CA 1
ATOM 740 C C . ARG A 1 96 ? -8.078 12.761 7.543 1.00 96.50 96 ARG A C 1
ATOM 742 O O . ARG A 1 96 ? -8.208 13.683 8.341 1.00 96.50 96 ARG A O 1
ATOM 749 N N . PHE A 1 97 ? -7.510 11.597 7.855 1.00 96.44 97 PHE A N 1
ATOM 750 C CA . PHE A 1 97 ? -7.051 11.211 9.193 1.00 96.44 97 PHE A CA 1
ATOM 751 C C . PHE A 1 97 ? -5.536 10.970 9.259 1.00 96.44 97 PHE A C 1
ATOM 753 O O . PHE A 1 97 ? -4.925 11.099 10.320 1.00 96.44 97 PHE A O 1
ATOM 760 N N . VAL A 1 98 ? -4.931 10.591 8.131 1.00 95.56 98 VAL A N 1
ATOM 761 C CA . VAL A 1 98 ? -3.492 10.364 7.966 1.00 95.56 98 VAL A CA 1
ATOM 762 C C . VAL A 1 98 ? -3.057 11.057 6.683 1.00 95.56 98 VAL A C 1
ATOM 764 O O . VAL A 1 98 ? -3.136 10.466 5.610 1.00 95.56 98 VAL A O 1
ATOM 767 N N . ALA A 1 99 ? -2.601 12.307 6.782 1.00 93.88 99 ALA A N 1
ATOM 768 C CA . ALA A 1 99 ? -2.257 13.142 5.624 1.00 93.88 99 ALA A CA 1
ATOM 769 C C . ALA A 1 99 ? -1.238 12.477 4.678 1.00 93.88 99 ALA A C 1
ATOM 771 O O . ALA A 1 99 ? -1.191 12.749 3.481 1.00 93.88 99 ALA A O 1
ATOM 772 N N . GLU A 1 100 ? -0.431 11.567 5.210 1.00 93.38 100 GLU A N 1
ATOM 773 C CA . GLU A 1 100 ? 0.604 10.849 4.491 1.00 93.38 100 GLU A CA 1
ATOM 774 C C . GLU A 1 100 ? 0.128 9.563 3.796 1.00 93.38 100 GLU A C 1
ATOM 776 O O . GLU A 1 100 ? 0.945 8.778 3.304 1.00 93.38 100 GLU A O 1
ATOM 781 N N . ALA A 1 101 ? -1.181 9.314 3.754 1.00 95.38 101 ALA A N 1
ATOM 782 C CA . ALA A 1 101 ? -1.792 8.208 3.024 1.00 95.38 101 ALA A CA 1
ATOM 783 C C . ALA A 1 101 ? -1.819 8.471 1.506 1.00 95.38 101 ALA A C 1
ATOM 785 O O . ALA A 1 101 ? -2.872 8.390 0.879 1.00 95.38 101 ALA A O 1
ATOM 786 N N . THR A 1 102 ? -0.666 8.784 0.909 1.00 97.19 102 THR A N 1
ATOM 787 C CA . THR A 1 102 ? -0.541 9.092 -0.523 1.00 97.19 102 THR A CA 1
ATOM 788 C C . THR A 1 102 ? 0.720 8.499 -1.161 1.00 97.19 102 THR A C 1
ATOM 790 O O . THR A 1 102 ? 1.767 8.338 -0.518 1.00 97.19 102 THR A O 1
ATOM 793 N N . ILE A 1 103 ? 0.639 8.227 -2.467 1.00 98.25 103 ILE A N 1
ATOM 794 C CA . ILE A 1 103 ? 1.783 7.927 -3.341 1.00 98.25 103 ILE A CA 1
ATOM 795 C C . ILE A 1 103 ? 1.920 9.045 -4.375 1.00 98.25 103 ILE A C 1
ATOM 797 O O . ILE A 1 103 ? 0.983 9.329 -5.113 1.00 98.25 103 ILE A O 1
ATOM 801 N N . LEU A 1 104 ? 3.119 9.604 -4.513 1.00 97.56 104 LEU A N 1
ATOM 802 C CA . LEU A 1 104 ? 3.503 10.407 -5.668 1.00 97.56 104 LEU A CA 1
ATOM 803 C C . LEU A 1 104 ? 4.223 9.508 -6.680 1.00 97.56 104 LEU A C 1
ATOM 805 O O . LEU A 1 104 ? 5.344 9.061 -6.427 1.00 97.56 104 LEU A O 1
ATOM 809 N N . ILE A 1 105 ? 3.612 9.259 -7.834 1.00 97.94 105 ILE A N 1
ATOM 810 C CA . ILE A 1 105 ? 4.169 8.399 -8.881 1.00 97.94 105 ILE A CA 1
ATOM 811 C C . ILE A 1 105 ? 4.483 9.200 -10.147 1.00 97.94 105 ILE A C 1
ATOM 813 O O . ILE A 1 105 ? 3.634 9.890 -10.705 1.00 97.94 105 ILE A O 1
ATOM 817 N N . ASN A 1 106 ? 5.727 9.100 -10.613 1.00 96.12 106 ASN A N 1
ATOM 818 C CA . ASN A 1 106 ? 6.256 9.885 -11.721 1.00 96.12 106 ASN A CA 1
ATOM 819 C C . ASN A 1 106 ? 6.846 8.981 -12.802 1.00 96.12 106 ASN A C 1
ATOM 821 O O . ASN A 1 106 ? 7.624 8.067 -12.518 1.00 96.12 106 ASN A O 1
ATOM 825 N N . ARG A 1 107 ? 6.559 9.305 -14.059 1.00 95.06 107 ARG A N 1
ATOM 826 C CA . ARG A 1 107 ? 7.296 8.805 -15.217 1.00 95.06 107 ARG A CA 1
ATOM 827 C C . ARG A 1 107 ? 8.360 9.820 -15.602 1.00 95.06 107 ARG A C 1
ATOM 829 O O . ARG A 1 107 ? 8.045 10.953 -15.963 1.00 95.06 107 ARG A O 1
ATOM 836 N N . MET A 1 108 ? 9.619 9.414 -15.555 1.00 92.31 108 MET A N 1
ATOM 837 C CA . MET A 1 108 ? 10.768 10.299 -15.720 1.00 92.31 108 MET A CA 1
ATOM 838 C C . MET A 1 108 ? 11.302 10.282 -17.155 1.00 92.31 108 MET A C 1
ATOM 840 O O . MET A 1 108 ? 11.253 9.267 -17.855 1.00 92.31 108 MET A O 1
ATOM 844 N N . ARG A 1 109 ? 11.854 11.418 -17.594 1.00 88.19 109 ARG A N 1
ATOM 845 C CA . ARG A 1 109 ? 12.613 11.546 -18.842 1.00 88.19 109 ARG A CA 1
ATOM 846 C C . ARG A 1 109 ? 14.112 11.437 -18.570 1.00 88.19 109 ARG A C 1
ATOM 848 O O . ARG A 1 109 ? 14.644 12.157 -17.733 1.00 88.19 109 ARG A O 1
ATOM 855 N N . GLY A 1 110 ? 14.799 10.626 -19.376 1.00 81.88 110 GLY A N 1
ATOM 856 C CA . GLY A 1 110 ? 16.253 10.450 -19.288 1.00 81.88 110 GLY A CA 1
ATOM 857 C C . GLY A 1 110 ? 16.684 9.653 -18.054 1.00 81.88 110 GLY A C 1
ATOM 858 O O . GLY A 1 110 ? 15.846 9.151 -17.313 1.00 81.88 110 GLY A O 1
ATOM 859 N N . GLU A 1 111 ? 17.994 9.500 -17.854 1.00 75.56 111 GLU A N 1
ATOM 860 C CA . GLU A 1 111 ? 18.542 8.684 -16.754 1.00 75.56 111 GLU A CA 1
ATOM 861 C C . GLU A 1 111 ? 19.005 9.501 -15.544 1.00 75.56 111 GLU A C 1
ATOM 863 O O . GLU A 1 111 ? 19.070 8.966 -14.435 1.00 75.56 111 GLU A O 1
ATOM 868 N N . GLN A 1 112 ? 19.317 10.783 -15.758 1.00 65.50 112 GLN A N 1
ATOM 869 C CA . GLN A 1 112 ? 19.852 11.699 -14.752 1.00 65.50 112 GLN A CA 1
ATOM 870 C C . GLN A 1 112 ? 19.141 13.053 -14.862 1.00 65.50 112 GLN A C 1
ATOM 872 O O . GLN A 1 112 ? 19.541 13.926 -15.629 1.00 65.50 112 GLN A O 1
ATOM 877 N N . GLY A 1 113 ? 18.026 13.212 -14.147 1.00 63.12 113 GLY A N 1
ATOM 878 C CA . GLY A 1 113 ? 17.271 14.463 -14.112 1.00 63.12 113 GLY A CA 1
ATOM 879 C C . GLY A 1 113 ? 15.905 14.327 -13.441 1.00 63.12 113 GLY A C 1
ATOM 880 O O . GLY A 1 113 ? 15.345 13.239 -13.360 1.00 63.12 113 GLY A O 1
ATOM 881 N N . ARG A 1 114 ? 15.351 15.460 -12.992 1.00 68.88 114 ARG A N 1
ATOM 882 C CA . ARG A 1 114 ? 14.005 15.568 -12.390 1.00 68.88 114 ARG A CA 1
ATOM 883 C C . ARG A 1 114 ? 12.918 15.944 -13.406 1.00 68.88 114 ARG A C 1
ATOM 885 O O . ARG A 1 114 ? 11.898 16.518 -13.043 1.00 68.88 114 ARG A O 1
ATOM 892 N N . GLN A 1 115 ? 13.152 15.693 -14.694 1.00 82.81 115 GLN A N 1
ATOM 893 C CA . GLN A 1 115 ? 12.169 16.020 -15.724 1.00 82.81 115 GLN A CA 1
ATOM 894 C C . GLN A 1 115 ? 11.075 14.958 -15.751 1.00 82.81 115 GLN A C 1
ATOM 896 O O . GLN A 1 115 ? 11.250 13.877 -16.315 1.00 82.81 115 GLN A O 1
ATOM 901 N N . THR A 1 116 ? 9.943 15.286 -15.146 1.00 88.94 116 THR A N 1
ATOM 902 C CA . THR A 1 116 ? 8.757 14.439 -15.154 1.00 88.94 116 THR A CA 1
ATOM 903 C C . THR A 1 116 ? 8.017 14.577 -16.483 1.00 88.94 116 THR A C 1
ATOM 905 O O . THR A 1 116 ? 7.697 15.680 -16.920 1.00 88.94 116 THR A O 1
ATOM 908 N N . ILE A 1 117 ? 7.766 13.448 -17.144 1.00 92.00 117 ILE A N 1
ATOM 909 C CA . ILE A 1 117 ? 6.890 13.351 -18.319 1.00 92.00 117 ILE A CA 1
ATOM 910 C C . ILE A 1 117 ? 5.433 13.368 -17.865 1.00 92.00 117 ILE A C 1
ATOM 912 O O . ILE A 1 117 ? 4.601 14.033 -18.472 1.00 92.00 117 ILE A O 1
ATOM 916 N N . GLU A 1 118 ? 5.143 12.610 -16.812 1.00 93.81 118 GLU A N 1
ATOM 917 C CA . GLU A 1 118 ? 3.796 12.358 -16.318 1.00 93.81 118 GLU A CA 1
ATOM 918 C C . GLU A 1 118 ? 3.857 12.142 -14.803 1.00 93.81 118 GLU A C 1
ATOM 920 O O . GLU A 1 118 ? 4.751 11.442 -14.324 1.00 93.81 118 GLU A O 1
ATOM 925 N N . SER A 1 119 ? 2.950 12.771 -14.057 1.00 96.06 119 SER A N 1
ATOM 926 C CA . SER A 1 119 ? 2.901 12.727 -12.592 1.00 96.06 119 SER A CA 1
ATOM 927 C C . SER A 1 119 ? 1.478 12.468 -12.131 1.00 96.06 119 SER A C 1
ATOM 929 O O . SER A 1 119 ? 0.553 13.102 -12.637 1.00 96.06 119 SER A O 1
ATOM 931 N N . HIS A 1 120 ? 1.324 11.576 -11.159 1.00 97.75 120 HIS A N 1
ATOM 932 C CA . HIS A 1 120 ? 0.062 11.338 -10.477 1.00 97.75 120 HIS A CA 1
ATOM 933 C C . HIS A 1 120 ? 0.273 11.312 -8.968 1.00 97.75 120 HIS A C 1
ATOM 935 O O . HIS A 1 120 ? 1.273 10.790 -8.469 1.00 97.75 120 HIS A O 1
ATOM 941 N N . GLU A 1 121 ? -0.711 11.836 -8.250 1.00 97.88 121 GLU A N 1
ATOM 942 C CA . GLU A 1 121 ? -0.864 11.633 -6.817 1.00 97.88 121 GLU A CA 1
ATOM 943 C C . GLU A 1 121 ? -1.997 10.630 -6.604 1.00 97.88 121 GLU A C 1
ATOM 945 O O . GLU A 1 121 ? -3.104 10.816 -7.110 1.00 97.88 121 GLU A O 1
ATOM 950 N N . LEU A 1 122 ? -1.696 9.532 -5.918 1.00 98.12 122 LEU A N 1
ATOM 951 C CA . LEU A 1 122 ? -2.646 8.470 -5.614 1.00 98.12 122 LEU A CA 1
ATOM 952 C C . LEU A 1 122 ? -3.050 8.590 -4.145 1.00 98.12 122 LEU A C 1
ATOM 954 O O . LEU A 1 122 ? -2.184 8.573 -3.270 1.00 98.12 122 LEU A O 1
ATOM 958 N N . SER A 1 123 ? -4.352 8.680 -3.891 1.00 96.88 123 SER A N 1
ATOM 959 C CA . SER A 1 123 ? -4.964 8.710 -2.558 1.00 96.88 123 SER A CA 1
ATOM 960 C C . SER A 1 123 ? -5.985 7.573 -2.399 1.00 96.88 123 SER A C 1
ATOM 962 O O . SER A 1 123 ? -6.113 6.711 -3.275 1.00 96.88 123 SER A O 1
ATOM 964 N N . GLY A 1 124 ? -6.705 7.537 -1.274 1.00 97.38 124 GLY A N 1
ATOM 965 C CA . GLY A 1 124 ? -7.618 6.442 -0.938 1.00 97.38 124 GLY A CA 1
ATOM 966 C C . GLY A 1 124 ? -6.947 5.349 -0.108 1.00 97.38 124 GLY A C 1
ATOM 967 O O . GLY A 1 124 ? -5.794 5.479 0.289 1.00 97.38 124 GLY A O 1
ATOM 968 N N . CYS A 1 125 ? -7.650 4.261 0.200 1.00 97.69 125 CYS A N 1
ATOM 969 C CA . CYS A 1 125 ? -7.063 3.175 0.987 1.00 97.69 125 CYS A CA 1
ATOM 970 C C . CYS A 1 125 ? -5.861 2.508 0.295 1.00 97.69 125 CYS A C 1
ATOM 972 O O . CYS A 1 125 ? -5.736 2.504 -0.932 1.00 97.69 125 CYS A O 1
ATOM 974 N N . ILE A 1 126 ? -4.986 1.896 1.094 1.00 97.94 126 ILE A N 1
ATOM 975 C CA . ILE A 1 126 ? -3.772 1.202 0.639 1.00 97.94 126 ILE A CA 1
ATOM 976 C C . ILE A 1 126 ? -4.037 0.208 -0.510 1.00 97.94 126 ILE A C 1
ATOM 978 O O . ILE A 1 126 ? -3.281 0.260 -1.482 1.00 97.94 126 ILE A O 1
ATOM 982 N N . PRO A 1 127 ? -5.079 -0.655 -0.484 1.00 97.69 127 PRO A N 1
ATOM 983 C CA . PRO A 1 127 ? -5.382 -1.534 -1.617 1.00 97.69 127 PRO A CA 1
ATOM 984 C C . PRO A 1 127 ? -5.617 -0.766 -2.926 1.00 97.69 127 PRO A C 1
ATOM 986 O O . PRO A 1 127 ? -5.034 -1.105 -3.954 1.00 97.69 127 PRO A O 1
ATOM 989 N N . ARG A 1 128 ? -6.394 0.327 -2.881 1.00 97.38 128 ARG A N 1
ATOM 990 C CA . ARG A 1 128 ? -6.659 1.171 -4.059 1.00 97.38 128 ARG A CA 1
ATOM 991 C C . ARG A 1 128 ? -5.394 1.856 -4.562 1.00 97.38 128 ARG A C 1
ATOM 993 O O . ARG A 1 128 ? -5.168 1.898 -5.768 1.00 97.38 128 ARG A O 1
ATOM 1000 N N . GLN A 1 129 ? -4.557 2.360 -3.654 1.00 98.06 129 GLN A N 1
ATOM 1001 C CA . GLN A 1 129 ? -3.269 2.953 -4.016 1.00 98.06 129 GLN A CA 1
ATOM 1002 C C . GLN A 1 129 ? -2.336 1.928 -4.676 1.00 98.06 129 GLN A C 1
ATOM 1004 O O . GLN A 1 129 ? -1.694 2.247 -5.676 1.00 98.06 129 GLN A O 1
ATOM 1009 N N . ALA A 1 130 ? -2.287 0.695 -4.159 1.00 97.81 130 ALA A N 1
ATOM 1010 C CA . ALA A 1 130 ? -1.493 -0.388 -4.734 1.00 97.81 130 ALA A CA 1
ATOM 1011 C C . ALA A 1 130 ? -1.960 -0.742 -6.155 1.00 97.81 130 ALA A C 1
ATOM 1013 O O . ALA A 1 130 ? -1.138 -0.803 -7.072 1.00 97.81 130 ALA A O 1
ATOM 1014 N N . ASP A 1 131 ? -3.268 -0.919 -6.352 1.00 97.19 131 ASP A N 1
ATOM 1015 C CA . ASP A 1 131 ? -3.841 -1.245 -7.660 1.00 97.19 131 ASP A CA 1
ATOM 1016 C C . ASP A 1 131 ? -3.623 -0.116 -8.675 1.00 97.19 131 ASP A C 1
ATOM 1018 O O . ASP A 1 131 ? -3.192 -0.372 -9.802 1.00 97.19 131 ASP A O 1
ATOM 1022 N N . ALA A 1 132 ? -3.836 1.141 -8.272 1.00 98.00 132 ALA A N 1
ATOM 1023 C CA . ALA A 1 132 ? -3.612 2.303 -9.128 1.00 98.00 132 ALA A CA 1
ATOM 1024 C C . ALA A 1 132 ? -2.130 2.468 -9.512 1.00 98.00 132 ALA A C 1
ATOM 1026 O O . ALA A 1 132 ? -1.814 2.706 -10.681 1.00 98.00 132 ALA A O 1
ATOM 1027 N N . ALA A 1 133 ? -1.209 2.286 -8.559 1.00 98.00 133 ALA A N 1
ATOM 1028 C CA . ALA A 1 133 ? 0.226 2.334 -8.826 1.00 98.00 133 ALA A CA 1
ATOM 1029 C C . ALA A 1 133 ? 0.649 1.222 -9.795 1.00 98.00 133 ALA A C 1
ATOM 1031 O O . ALA A 1 133 ? 1.371 1.482 -10.758 1.00 98.00 133 ALA A O 1
ATOM 1032 N N . MET A 1 134 ? 0.172 -0.008 -9.578 1.00 97.00 134 MET A N 1
ATOM 1033 C CA . MET A 1 134 ? 0.473 -1.137 -10.457 1.00 97.00 134 MET A CA 1
ATOM 1034 C C . MET A 1 134 ? -0.094 -0.946 -11.863 1.00 97.00 134 MET A C 1
ATOM 1036 O O . MET A 1 134 ? 0.610 -1.248 -12.823 1.00 97.00 134 MET A O 1
ATOM 1040 N N . ALA A 1 135 ? -1.308 -0.408 -11.999 1.00 96.56 135 ALA A N 1
ATOM 1041 C CA . ALA A 1 135 ? -1.911 -0.127 -13.299 1.00 96.56 135 ALA A CA 1
ATOM 1042 C C . ALA A 1 135 ? -1.087 0.891 -14.108 1.00 96.56 135 ALA A C 1
ATOM 1044 O O . ALA A 1 135 ? -0.796 0.654 -15.282 1.00 96.56 135 ALA A O 1
ATOM 1045 N N . LEU A 1 136 ? -0.644 1.984 -13.473 1.00 96.69 136 LEU A N 1
ATOM 1046 C CA . LEU A 1 136 ? 0.220 2.985 -14.111 1.00 96.69 136 LEU A CA 1
ATOM 1047 C C . LEU A 1 136 ? 1.591 2.406 -14.483 1.00 96.69 136 LEU A C 1
ATOM 1049 O O . LEU A 1 136 ? 2.068 2.603 -15.602 1.00 96.69 136 LEU A O 1
ATOM 1053 N N . LEU A 1 137 ? 2.224 1.655 -13.575 1.00 96.00 137 LEU A N 1
ATOM 1054 C CA . LEU A 1 137 ? 3.521 1.029 -13.842 1.00 96.00 137 LEU A CA 1
ATOM 1055 C C . LEU A 1 137 ? 3.433 -0.008 -14.963 1.00 96.00 137 LEU A C 1
ATOM 1057 O O . LEU A 1 137 ? 4.306 -0.032 -15.829 1.00 96.00 137 LEU A O 1
ATOM 1061 N N . GLU A 1 138 ? 2.384 -0.831 -14.988 1.00 93.69 138 GLU A N 1
ATOM 1062 C CA . GLU A 1 138 ? 2.135 -1.781 -16.073 1.00 93.69 138 GLU A CA 1
ATOM 1063 C C . GLU A 1 138 ? 1.948 -1.043 -17.403 1.00 93.69 138 GLU A C 1
ATOM 1065 O O . GLU A 1 138 ? 2.603 -1.373 -18.391 1.00 93.69 138 GLU A O 1
ATOM 1070 N N . GLN A 1 139 ? 1.143 0.020 -17.431 1.00 91.75 139 GLN A N 1
ATOM 1071 C CA . GLN A 1 139 ? 0.956 0.832 -18.632 1.00 91.75 139 GLN A CA 1
ATOM 1072 C C . GLN A 1 139 ? 2.277 1.431 -19.143 1.00 91.75 139 GLN A C 1
ATOM 1074 O O . GLN A 1 139 ? 2.544 1.408 -20.348 1.00 91.75 139 GLN A O 1
ATOM 1079 N N . TRP A 1 140 ? 3.112 1.969 -18.252 1.00 92.62 140 TRP A N 1
ATOM 1080 C CA . TRP A 1 140 ? 4.341 2.664 -18.636 1.00 92.62 140 TRP A CA 1
ATOM 1081 C C . TRP A 1 140 ? 5.514 1.745 -18.966 1.00 92.62 140 TRP A C 1
ATOM 1083 O O . TRP A 1 140 ? 6.312 2.095 -19.840 1.00 92.62 140 TRP A O 1
ATOM 1093 N N . LEU A 1 141 ? 5.641 0.597 -18.291 1.00 89.00 141 LEU A N 1
ATOM 1094 C CA . LEU A 1 141 ? 6.717 -0.365 -18.550 1.00 89.00 141 LEU A CA 1
ATOM 1095 C C . LEU A 1 141 ? 6.638 -0.918 -19.974 1.00 89.00 141 LEU A C 1
ATOM 1097 O O . LEU A 1 141 ? 7.679 -1.208 -20.564 1.00 89.00 141 LEU A O 1
ATOM 1101 N N . GLY A 1 142 ? 5.424 -1.022 -20.526 1.00 73.06 142 GLY A N 1
ATOM 1102 C CA . GLY A 1 142 ? 5.179 -1.514 -21.876 1.00 73.06 142 GLY A CA 1
ATOM 1103 C C . GLY A 1 142 ? 5.649 -2.961 -22.093 1.00 73.06 142 GLY A C 1
ATOM 1104 O O . GLY A 1 142 ? 6.449 -3.533 -21.351 1.00 73.06 142 GLY A O 1
ATOM 1105 N N . ARG A 1 143 ? 5.151 -3.598 -23.153 1.00 69.44 143 ARG A N 1
ATOM 1106 C CA . ARG A 1 143 ? 5.611 -4.939 -23.536 1.00 69.44 143 ARG A CA 1
ATOM 1107 C C . ARG A 1 143 ? 6.691 -4.822 -24.598 1.00 69.44 143 ARG A C 1
ATOM 1109 O O . ARG A 1 143 ? 6.413 -4.395 -25.717 1.00 69.44 143 ARG A O 1
ATOM 1116 N N . ASN A 1 144 ? 7.905 -5.254 -24.275 1.00 62.56 144 ASN A N 1
ATOM 1117 C CA . ASN A 1 144 ? 8.966 -5.369 -25.263 1.00 62.56 144 ASN A CA 1
ATOM 1118 C C . ASN A 1 144 ? 8.777 -6.663 -26.063 1.00 62.56 144 ASN A C 1
ATOM 1120 O O . ASN A 1 144 ? 8.611 -7.750 -25.505 1.00 62.56 144 ASN A O 1
ATOM 1124 N N . LEU A 1 145 ? 8.799 -6.541 -27.390 1.00 56.03 145 LEU A N 1
ATOM 1125 C CA . LEU A 1 145 ? 8.857 -7.679 -28.303 1.00 56.03 145 LEU A CA 1
ATOM 1126 C C . LEU A 1 145 ? 10.314 -8.133 -28.409 1.00 56.03 145 LEU A C 1
ATOM 1128 O O . LEU A 1 145 ? 11.130 -7.464 -29.045 1.00 56.03 145 LEU A O 1
ATOM 1132 N N . GLU A 1 146 ? 10.646 -9.283 -27.825 1.00 54.72 146 GLU A N 1
ATOM 1133 C CA . GLU A 1 146 ? 11.920 -9.930 -28.139 1.00 54.72 146 GLU A CA 1
ATOM 1134 C C . GLU A 1 146 ? 11.925 -10.323 -29.624 1.00 54.72 146 GLU A C 1
ATOM 1136 O O . GLU A 1 146 ? 11.004 -10.981 -30.105 1.00 54.72 146 GLU A O 1
ATOM 1141 N N . ARG A 1 147 ? 12.964 -9.949 -30.378 1.00 52.59 147 ARG A N 1
ATOM 1142 C CA . ARG A 1 147 ? 13.184 -10.473 -31.736 1.00 52.59 147 ARG A CA 1
ATOM 1143 C C . ARG A 1 147 ? 14.122 -11.673 -31.663 1.00 52.59 147 ARG A C 1
ATOM 1145 O O . ARG A 1 147 ? 15.250 -11.544 -31.198 1.00 52.59 147 ARG A O 1
ATOM 1152 N N . ARG A 1 148 ? 13.679 -12.834 -32.156 1.00 59.59 148 ARG A N 1
ATOM 1153 C CA . ARG A 1 148 ? 14.520 -14.028 -32.343 1.00 59.59 148 ARG A CA 1
ATOM 1154 C C . ARG A 1 148 ? 14.609 -14.344 -33.835 1.00 59.59 148 ARG A C 1
ATOM 1156 O O . ARG A 1 148 ? 13.783 -15.073 -34.385 1.00 59.59 148 ARG A O 1
ATOM 1163 N N . GLY A 1 149 ? 15.605 -13.763 -34.507 1.00 67.62 149 GLY A N 1
ATOM 1164 C CA . GLY A 1 149 ? 15.744 -13.863 -35.964 1.00 67.62 149 GLY A CA 1
ATOM 1165 C C . GLY A 1 149 ? 14.532 -13.260 -36.684 1.00 67.62 149 GLY A C 1
ATOM 1166 O O . GLY A 1 149 ? 14.130 -12.140 -36.382 1.00 67.62 149 GLY A O 1
ATOM 1167 N N . ALA A 1 150 ? 13.926 -14.012 -37.608 1.00 66.50 150 ALA A N 1
ATOM 1168 C CA . ALA A 1 150 ? 12.723 -13.596 -38.340 1.00 66.50 150 ALA A CA 1
ATOM 1169 C C . ALA A 1 150 ? 11.403 -13.786 -37.559 1.00 66.50 150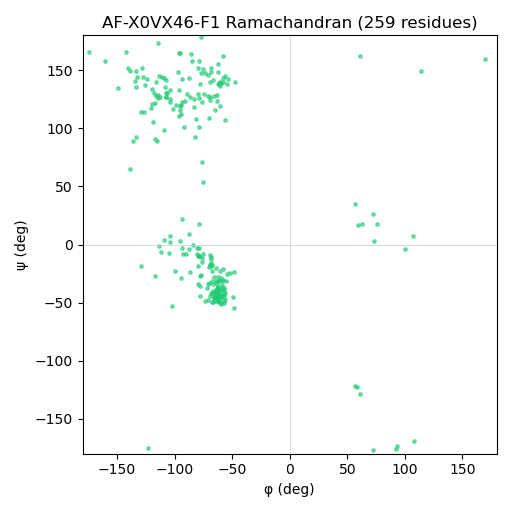 ALA A C 1
ATOM 1171 O O . ALA A 1 150 ? 10.338 -13.450 -38.072 1.00 66.50 150 ALA A O 1
ATOM 1172 N N . ARG A 1 151 ? 11.440 -14.350 -36.341 1.00 61.44 151 ARG A N 1
ATOM 1173 C CA . ARG A 1 151 ? 10.246 -14.616 -35.525 1.00 61.44 151 ARG A CA 1
ATOM 1174 C C . ARG A 1 151 ? 10.204 -13.698 -34.305 1.00 61.44 151 ARG A C 1
ATOM 1176 O O . ARG A 1 151 ? 11.231 -13.400 -33.691 1.00 61.44 151 ARG A O 1
ATOM 1183 N N . TYR A 1 152 ? 8.997 -13.286 -33.928 1.00 61.28 152 TYR A N 1
ATOM 1184 C CA . TYR A 1 152 ? 8.763 -12.646 -32.638 1.00 61.28 152 TYR A CA 1
ATOM 1185 C C . TYR A 1 152 ? 8.907 -13.689 -31.524 1.00 61.28 152 TYR A C 1
ATOM 1187 O O . TYR A 1 152 ? 8.327 -14.773 -31.588 1.00 61.28 152 TYR A O 1
ATOM 1195 N N . GLY A 1 153 ? 9.732 -13.372 -30.533 1.00 64.00 153 GLY A N 1
ATOM 1196 C CA . GLY A 1 153 ? 9.781 -14.061 -29.253 1.00 64.00 153 GLY A CA 1
ATOM 1197 C C . GLY A 1 153 ? 8.613 -13.644 -28.349 1.00 64.00 153 GLY A C 1
ATOM 1198 O O . GLY A 1 153 ? 7.789 -12.811 -28.735 1.00 64.00 153 GLY A O 1
ATOM 1199 N N . PRO A 1 154 ? 8.519 -14.225 -27.143 1.00 65.94 154 PRO A N 1
ATOM 1200 C CA . PRO A 1 154 ? 7.477 -13.867 -26.188 1.00 65.94 154 PRO A CA 1
ATOM 1201 C C . PRO A 1 154 ? 7.591 -12.391 -25.786 1.00 65.94 154 PRO A C 1
ATOM 1203 O O . PRO A 1 154 ? 8.690 -11.886 -25.557 1.00 65.94 154 PRO A O 1
ATOM 1206 N N . GLN A 1 155 ? 6.450 -11.708 -25.676 1.00 65.88 155 GLN A N 1
ATOM 1207 C CA . GLN A 1 155 ? 6.397 -10.367 -25.099 1.00 65.88 155 GLN A CA 1
ATOM 1208 C C . GLN A 1 155 ? 6.757 -10.437 -23.614 1.00 65.88 155 GLN A C 1
ATOM 1210 O O . GLN A 1 155 ? 6.161 -11.217 -22.869 1.00 65.88 155 GLN A O 1
ATOM 1215 N N . ARG A 1 156 ? 7.716 -9.617 -23.185 1.00 75.44 156 ARG A N 1
ATOM 1216 C CA . ARG A 1 156 ? 8.111 -9.501 -21.778 1.00 75.44 156 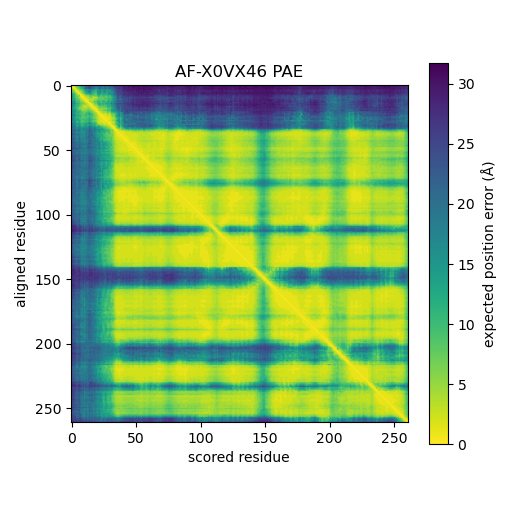ARG A CA 1
ATOM 1217 C C . ARG A 1 156 ? 8.078 -8.042 -21.346 1.00 75.44 156 ARG A C 1
ATOM 1219 O O . ARG A 1 156 ? 8.396 -7.144 -22.124 1.00 75.44 156 ARG A O 1
ATOM 1226 N N . TRP A 1 157 ? 7.674 -7.822 -20.103 1.00 82.06 157 TRP A N 1
ATOM 1227 C CA . TRP A 1 157 ? 7.778 -6.520 -19.453 1.00 82.06 157 TRP A CA 1
ATOM 1228 C C . TRP A 1 157 ? 9.247 -6.175 -19.206 1.00 82.06 157 TRP A C 1
ATOM 1230 O O . TRP A 1 157 ? 10.058 -7.074 -18.974 1.00 82.06 157 TRP A O 1
ATOM 1240 N N . ALA A 1 158 ? 9.584 -4.883 -19.239 1.00 86.12 158 ALA A N 1
ATOM 1241 C CA . ALA A 1 158 ? 10.944 -4.419 -18.955 1.00 86.12 158 ALA A CA 1
ATOM 1242 C C . ALA A 1 158 ? 11.401 -4.766 -17.524 1.00 86.12 158 ALA A C 1
ATOM 1244 O O . ALA A 1 158 ? 12.576 -5.049 -17.307 1.00 86.12 158 ALA A O 1
ATOM 1245 N N . LEU A 1 159 ? 10.461 -4.804 -16.574 1.00 90.69 159 LEU A N 1
ATOM 1246 C CA . LEU A 1 159 ? 10.650 -5.324 -15.221 1.00 90.69 159 LEU A CA 1
ATOM 1247 C C . LEU A 1 159 ? 9.607 -6.418 -14.937 1.00 90.69 159 LEU A C 1
ATOM 1249 O O . LEU A 1 159 ? 8.454 -6.271 -15.354 1.00 90.69 159 LEU A O 1
ATOM 1253 N N . PRO A 1 160 ? 9.953 -7.498 -14.214 1.00 92.00 160 PRO A N 1
ATOM 1254 C CA . PRO A 1 160 ? 8.978 -8.501 -13.795 1.00 92.00 160 PRO A CA 1
ATOM 1255 C C . PRO A 1 160 ? 7.894 -7.872 -12.912 1.00 92.00 160 PRO A C 1
ATOM 1257 O O . PRO A 1 160 ? 8.189 -7.387 -11.822 1.00 92.00 160 PRO A O 1
ATOM 1260 N N . LEU A 1 161 ? 6.626 -7.920 -13.338 1.00 92.12 161 LEU A N 1
ATOM 1261 C CA . LEU A 1 161 ? 5.522 -7.308 -12.580 1.00 92.12 161 LEU A CA 1
ATOM 1262 C C . LEU A 1 161 ? 5.362 -7.888 -11.169 1.00 92.12 161 LEU A C 1
ATOM 1264 O O . LEU A 1 161 ? 4.931 -7.176 -10.270 1.00 92.12 161 LEU A O 1
ATOM 1268 N N . ALA A 1 162 ? 5.733 -9.154 -10.957 1.00 91.38 162 ALA A N 1
ATOM 1269 C CA . ALA A 1 162 ? 5.741 -9.764 -9.629 1.00 91.38 162 ALA A CA 1
ATOM 1270 C C . ALA A 1 162 ? 6.760 -9.090 -8.691 1.00 91.38 162 ALA A C 1
ATOM 1272 O O . ALA A 1 162 ? 6.431 -8.786 -7.549 1.00 91.38 162 ALA A O 1
ATOM 1273 N N . ALA A 1 163 ? 7.958 -8.771 -9.196 1.00 92.50 163 ALA A N 1
ATOM 1274 C CA . ALA A 1 163 ? 8.965 -8.026 -8.443 1.00 92.50 163 ALA A CA 1
ATOM 1275 C C . ALA A 1 163 ? 8.496 -6.594 -8.145 1.00 92.50 163 ALA A C 1
ATOM 1277 O O . ALA A 1 163 ? 8.637 -6.119 -7.024 1.00 92.50 163 ALA A O 1
ATOM 1278 N N . VAL A 1 164 ? 7.894 -5.923 -9.134 1.00 94.81 164 VAL 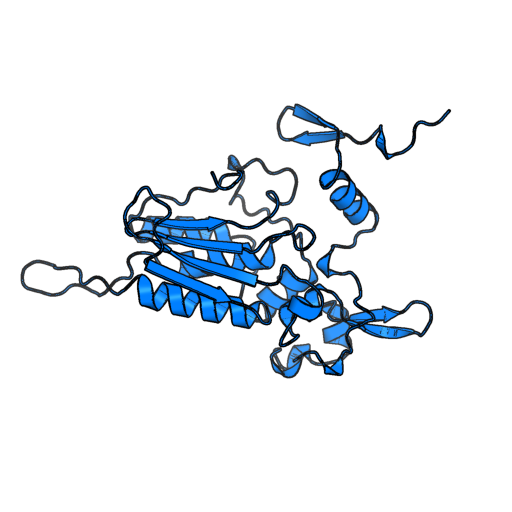A N 1
ATOM 1279 C CA . VAL A 1 164 ? 7.351 -4.564 -8.968 1.00 94.81 164 VAL A CA 1
ATOM 1280 C C . VAL A 1 164 ? 6.241 -4.541 -7.915 1.00 94.81 164 VAL A C 1
ATOM 1282 O O . VAL A 1 164 ? 6.282 -3.706 -7.015 1.00 94.81 164 VAL A O 1
ATOM 1285 N N . ARG A 1 165 ? 5.296 -5.488 -7.980 1.00 94.44 165 ARG A N 1
ATOM 1286 C CA . ARG A 1 165 ? 4.205 -5.630 -7.006 1.00 94.44 165 ARG A CA 1
ATOM 1287 C C . ARG A 1 165 ? 4.740 -5.785 -5.592 1.00 94.44 165 ARG A C 1
ATOM 1289 O O . ARG A 1 165 ? 4.300 -5.073 -4.702 1.00 94.44 165 ARG A O 1
ATOM 1296 N N . GLU A 1 166 ? 5.714 -6.666 -5.404 1.00 92.56 166 GLU A N 1
ATOM 1297 C CA . GLU A 1 166 ? 6.298 -6.913 -4.089 1.00 92.56 166 GLU A CA 1
ATOM 1298 C C . GLU A 1 166 ? 7.001 -5.667 -3.527 1.00 92.56 166 GLU A C 1
ATOM 1300 O O . GLU A 1 166 ? 6.836 -5.335 -2.356 1.00 92.56 166 GLU A O 1
ATOM 1305 N N . VAL A 1 167 ? 7.732 -4.918 -4.361 1.00 93.06 167 VAL A N 1
ATOM 1306 C CA . VAL A 1 167 ? 8.369 -3.658 -3.937 1.00 93.06 167 VAL A CA 1
ATOM 1307 C C . VAL A 1 167 ? 7.324 -2.602 -3.554 1.00 93.06 167 VAL A C 1
ATOM 1309 O O . VAL A 1 167 ? 7.469 -1.959 -2.515 1.00 93.06 167 VAL A O 1
ATOM 1312 N N . VAL A 1 168 ? 6.257 -2.439 -4.345 1.00 95.38 168 VAL A N 1
ATOM 1313 C CA . VAL A 1 168 ? 5.176 -1.476 -4.061 1.00 95.38 168 VAL A CA 1
ATOM 1314 C C . VAL A 1 168 ? 4.413 -1.857 -2.787 1.00 95.38 168 VAL A C 1
ATOM 1316 O O . VAL A 1 168 ? 4.223 -1.014 -1.909 1.00 95.38 168 VAL A O 1
ATOM 1319 N N . SER A 1 169 ? 4.033 -3.127 -2.638 1.00 93.38 169 SER A N 1
ATOM 1320 C CA . SER A 1 169 ? 3.345 -3.629 -1.444 1.00 93.38 169 SER A CA 1
ATOM 1321 C C . SER A 1 169 ? 4.187 -3.477 -0.180 1.00 93.38 169 SER A C 1
ATOM 1323 O O . SER A 1 169 ? 3.649 -3.126 0.874 1.00 93.38 169 SER A O 1
ATOM 1325 N N . ASN A 1 170 ? 5.503 -3.693 -0.276 1.00 90.50 170 ASN A N 1
ATOM 1326 C CA . ASN A 1 170 ? 6.420 -3.490 0.843 1.00 90.50 170 ASN A CA 1
ATOM 1327 C C . ASN A 1 170 ? 6.555 -2.012 1.207 1.00 90.50 170 ASN A C 1
ATOM 1329 O O . ASN A 1 170 ? 6.512 -1.684 2.392 1.00 90.50 170 ASN A O 1
ATOM 1333 N N . ALA A 1 171 ? 6.653 -1.123 0.214 1.00 92.75 171 ALA A N 1
ATOM 1334 C CA . ALA A 1 171 ? 6.688 0.315 0.452 1.00 92.75 171 ALA A CA 1
ATOM 1335 C C . ALA A 1 171 ? 5.431 0.792 1.190 1.00 92.75 171 ALA A C 1
ATOM 1337 O O . ALA A 1 171 ? 5.552 1.537 2.150 1.00 92.75 171 ALA A O 1
ATOM 1338 N N . LEU A 1 172 ? 4.243 0.315 0.808 1.00 94.88 172 LEU A N 1
ATOM 1339 C CA . LEU A 1 172 ? 2.988 0.639 1.495 1.00 94.88 172 LEU A CA 1
ATOM 1340 C C . LEU A 1 172 ? 2.919 0.037 2.903 1.00 94.88 172 LEU A C 1
ATOM 1342 O O . LEU A 1 172 ? 2.647 0.730 3.878 1.00 94.88 172 LEU A O 1
ATOM 1346 N N . SER A 1 173 ? 3.206 -1.255 3.037 1.00 92.25 173 SER A N 1
ATOM 1347 C CA . SER A 1 173 ? 2.941 -1.974 4.288 1.00 92.25 173 SER A CA 1
ATOM 1348 C C . SER A 1 173 ? 3.970 -1.695 5.380 1.00 92.25 173 SER A C 1
ATOM 1350 O O . SER A 1 173 ? 3.642 -1.764 6.564 1.00 92.25 173 SER A O 1
ATOM 1352 N N . HIS A 1 174 ? 5.203 -1.345 5.007 1.00 88.62 174 HIS A N 1
ATOM 1353 C CA . HIS A 1 174 ? 6.288 -1.050 5.948 1.00 88.62 174 HIS A CA 1
ATOM 1354 C C . HIS A 1 174 ? 6.583 0.449 6.107 1.00 88.62 174 HIS A C 1
ATOM 1356 O O . HIS A 1 174 ? 7.477 0.809 6.884 1.00 88.62 174 HIS A O 1
ATOM 1362 N N . ARG A 1 175 ? 5.822 1.326 5.435 1.00 90.94 175 ARG A N 1
ATOM 1363 C CA . ARG A 1 175 ? 5.935 2.784 5.574 1.00 90.94 175 ARG A CA 1
ATOM 1364 C C . ARG A 1 175 ? 5.808 3.215 7.031 1.00 90.94 175 ARG A C 1
ATOM 1366 O O . ARG A 1 175 ? 4.938 2.739 7.761 1.00 90.94 175 ARG A O 1
ATOM 1373 N N . GLN A 1 176 ? 6.638 4.164 7.449 1.00 90.62 176 GLN A N 1
ATOM 1374 C CA . GLN A 1 176 ? 6.482 4.803 8.749 1.00 90.62 176 GLN A CA 1
ATOM 1375 C C . GLN A 1 176 ? 5.429 5.913 8.656 1.00 90.62 176 GLN A C 1
ATOM 1377 O O . GLN A 1 176 ? 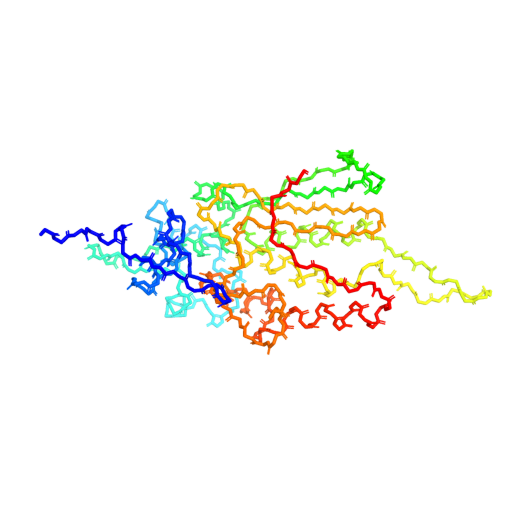5.735 7.046 8.290 1.00 90.62 176 GLN A O 1
ATOM 1382 N N . TYR A 1 177 ? 4.171 5.572 8.961 1.00 93.06 177 TYR A N 1
ATOM 1383 C CA . TYR A 1 177 ? 3.047 6.491 8.760 1.00 93.06 177 TYR A CA 1
ATOM 1384 C C . TYR A 1 177 ? 3.028 7.719 9.672 1.00 93.06 177 TYR A C 1
ATOM 1386 O O . TYR A 1 177 ? 2.317 8.667 9.373 1.00 93.06 177 TYR A O 1
ATOM 1394 N N . SER A 1 178 ? 3.853 7.731 10.717 1.00 89.75 178 SER A N 1
ATOM 1395 C CA . SER A 1 178 ? 4.019 8.858 11.633 1.00 89.75 178 SER A CA 1
ATOM 1396 C C . SER A 1 178 ? 4.928 9.975 11.102 1.00 89.75 178 SER A C 1
ATOM 1398 O O . SER A 1 178 ? 5.028 11.018 11.741 1.00 89.75 178 SER A O 1
ATOM 1400 N N . ILE A 1 179 ? 5.642 9.755 9.989 1.00 88.25 179 ILE A N 1
ATOM 1401 C CA . ILE A 1 179 ? 6.576 10.734 9.417 1.00 88.25 179 ILE A CA 1
ATOM 1402 C C . ILE A 1 179 ? 5.944 11.390 8.183 1.00 88.25 179 ILE A C 1
ATOM 1404 O O . ILE A 1 179 ? 5.471 10.657 7.304 1.00 88.25 179 ILE A O 1
ATOM 1408 N N . PRO A 1 180 ? 5.998 12.733 8.065 1.00 88.12 180 PRO A N 1
ATOM 1409 C CA . PRO A 1 180 ? 5.488 13.455 6.907 1.00 88.12 180 PRO A CA 1
ATOM 1410 C C . PRO A 1 180 ? 6.091 13.003 5.571 1.00 88.12 180 PRO A C 1
ATOM 1412 O O . PRO A 1 180 ? 7.288 12.733 5.454 1.00 88.12 180 PRO A O 1
ATOM 1415 N N . GLY A 1 181 ? 5.260 13.027 4.529 1.00 89.81 181 GLY A N 1
ATOM 1416 C CA . GLY A 1 181 ? 5.664 12.842 3.134 1.00 89.81 181 GLY A CA 1
ATOM 1417 C C . GLY A 1 181 ? 5.109 11.575 2.489 1.00 89.81 181 GLY A C 1
ATOM 1418 O O . GLY A 1 181 ? 4.901 10.559 3.138 1.00 89.81 181 GLY A O 1
ATOM 1419 N N . SER A 1 182 ? 4.886 11.623 1.182 1.00 93.56 182 SER A N 1
ATOM 1420 C CA . SER A 1 182 ? 4.334 10.503 0.415 1.00 93.56 182 SER A CA 1
ATOM 1421 C C . SER A 1 182 ? 5.388 9.437 0.110 1.00 93.56 182 SER A C 1
ATOM 1423 O O . SER A 1 182 ? 6.589 9.726 0.038 1.00 93.56 182 SER A O 1
ATOM 1425 N N . ILE A 1 183 ? 4.935 8.212 -0.163 1.00 96.31 183 ILE A N 1
ATOM 1426 C CA . ILE A 1 183 ? 5.754 7.265 -0.934 1.00 96.31 183 ILE A CA 1
ATOM 1427 C C . ILE A 1 183 ? 6.013 7.897 -2.299 1.00 96.31 183 ILE A C 1
ATOM 1429 O O . ILE A 1 183 ? 5.109 8.475 -2.899 1.00 96.31 183 ILE A O 1
ATOM 1433 N N . LYS A 1 184 ? 7.244 7.807 -2.795 1.00 96.44 184 LYS A N 1
ATOM 1434 C CA . LYS A 1 184 ? 7.615 8.350 -4.101 1.00 96.44 184 LYS A CA 1
ATOM 1435 C C . LYS A 1 184 ? 8.048 7.219 -5.009 1.00 96.44 184 LYS A C 1
ATOM 1437 O O . LYS A 1 184 ? 8.991 6.499 -4.697 1.00 96.44 184 LYS A O 1
ATOM 1442 N N . ILE A 1 185 ? 7.366 7.079 -6.133 1.00 97.25 185 ILE A N 1
ATOM 1443 C CA . ILE A 1 185 ? 7.691 6.105 -7.169 1.00 97.25 185 ILE A CA 1
ATOM 1444 C C . ILE A 1 185 ? 8.152 6.880 -8.399 1.00 97.25 185 ILE A C 1
ATOM 1446 O O . ILE A 1 185 ? 7.459 7.782 -8.864 1.00 97.25 185 ILE A O 1
ATOM 1450 N N . ALA A 1 186 ? 9.322 6.546 -8.929 1.00 95.25 186 ALA A N 1
ATOM 1451 C CA . ALA A 1 186 ? 9.868 7.166 -10.128 1.00 95.25 186 ALA A CA 1
ATOM 1452 C C . ALA A 1 186 ? 10.299 6.087 -11.123 1.00 95.25 186 ALA A C 1
A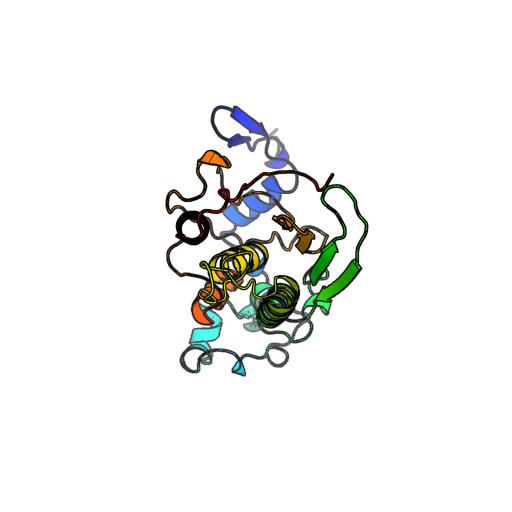TOM 1454 O O . ALA A 1 186 ? 11.228 5.318 -10.874 1.00 95.25 186 ALA A O 1
ATOM 1455 N N . LEU A 1 187 ? 9.617 6.027 -12.267 1.00 94.88 187 LEU A N 1
ATOM 1456 C CA . LEU A 1 187 ? 9.964 5.127 -13.358 1.00 94.88 187 LEU A CA 1
ATOM 1457 C C . LEU A 1 187 ? 10.826 5.863 -14.385 1.00 94.88 187 LEU A C 1
ATOM 1459 O O . LEU A 1 187 ? 10.341 6.733 -15.110 1.00 94.88 187 LEU A O 1
ATOM 1463 N N . TYR A 1 188 ? 12.095 5.481 -14.467 1.00 92.44 188 TYR A N 1
ATOM 1464 C CA . TYR A 1 188 ? 13.046 5.924 -15.484 1.00 92.44 188 TYR A CA 1
ATOM 1465 C C . TYR A 1 188 ? 13.104 4.909 -16.633 1.00 92.44 188 TYR A C 1
ATOM 1467 O O . TYR A 1 188 ? 12.706 3.755 -16.461 1.00 92.44 188 TYR A O 1
ATOM 1475 N N . PRO A 1 189 ? 13.674 5.278 -17.794 1.00 88.94 189 PRO A N 1
ATOM 1476 C CA . PRO A 1 189 ? 13.860 4.342 -18.900 1.00 88.94 189 PRO A CA 1
ATOM 1477 C C . PRO A 1 189 ? 14.6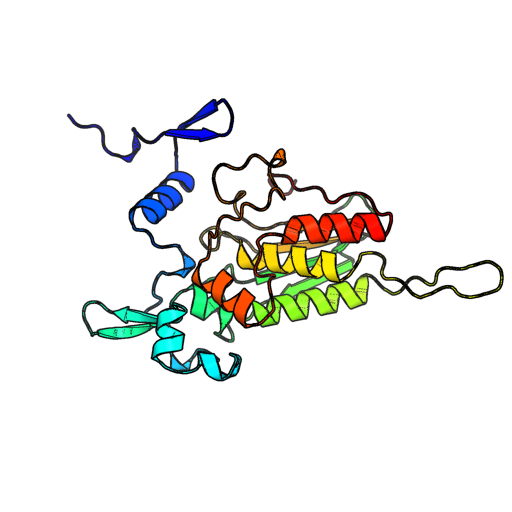48 3.072 -18.536 1.00 88.94 189 PRO A C 1
ATOM 1479 O O . PRO A 1 189 ? 14.389 2.020 -19.113 1.00 88.94 189 PRO A O 1
ATOM 1482 N N . SER A 1 190 ? 15.596 3.158 -17.594 1.00 88.19 190 SER A N 1
ATOM 1483 C CA . SER A 1 190 ? 16.486 2.050 -17.217 1.00 88.19 190 SER A CA 1
ATOM 1484 C C . SER A 1 190 ? 16.262 1.478 -15.816 1.00 88.19 190 SER A C 1
ATOM 1486 O O . SER A 1 190 ? 16.880 0.469 -15.477 1.00 88.19 190 SER A O 1
ATOM 1488 N N . ARG A 1 191 ? 15.399 2.084 -14.988 1.00 91.31 191 ARG A N 1
ATOM 1489 C CA . ARG A 1 191 ? 15.168 1.629 -13.606 1.00 91.31 191 ARG A CA 1
ATOM 1490 C C . ARG A 1 191 ? 13.852 2.131 -13.022 1.00 91.31 191 ARG A C 1
ATOM 1492 O O . ARG A 1 191 ? 13.329 3.161 -13.437 1.00 91.31 191 ARG A O 1
ATOM 1499 N N . LEU A 1 192 ? 13.372 1.425 -12.007 1.00 94.38 192 LEU A N 1
ATOM 1500 C CA . LEU A 1 192 ? 12.299 1.864 -11.123 1.00 94.38 192 LEU A CA 1
ATOM 1501 C C . LEU A 1 192 ? 12.906 2.208 -9.761 1.00 94.38 192 LEU A C 1
ATOM 1503 O O . LEU A 1 192 ? 13.601 1.380 -9.177 1.00 94.38 192 LEU A O 1
ATOM 1507 N N . GLU A 1 193 ? 12.632 3.407 -9.265 1.00 94.88 193 GLU A N 1
ATOM 1508 C CA . GLU A 1 193 ? 12.978 3.833 -7.910 1.00 94.88 193 GLU A CA 1
ATOM 1509 C C . GLU A 1 193 ? 11.700 3.906 -7.070 1.00 94.88 193 GLU A C 1
ATOM 1511 O O . GLU A 1 193 ? 10.706 4.502 -7.491 1.00 94.88 193 GLU A O 1
ATOM 1516 N N . VAL A 1 194 ? 11.724 3.299 -5.882 1.00 95.62 194 VAL A N 1
ATOM 1517 C CA . VAL A 1 194 ? 10.633 3.366 -4.903 1.00 95.62 194 VAL A CA 1
ATOM 1518 C C . VAL A 1 194 ? 11.216 3.836 -3.582 1.00 95.62 194 VAL A C 1
ATOM 1520 O O . VAL A 1 194 ? 12.022 3.146 -2.965 1.00 95.62 194 VAL A O 1
ATOM 1523 N N . PHE A 1 195 ? 10.804 5.022 -3.160 1.00 93.88 195 PHE A N 1
ATOM 1524 C CA . PHE A 1 195 ? 11.193 5.635 -1.903 1.00 93.88 195 PHE A CA 1
ATOM 1525 C C . PHE A 1 195 ? 10.018 5.595 -0.929 1.00 93.88 195 PHE A C 1
ATOM 1527 O O . PHE A 1 195 ? 8.929 6.085 -1.237 1.00 93.88 195 PHE A O 1
ATOM 1534 N N . SER A 1 196 ? 10.256 5.054 0.263 1.00 91.88 196 SER A N 1
ATOM 1535 C CA . SER A 1 196 ? 9.293 5.032 1.361 1.00 91.88 196 SER A CA 1
ATOM 1536 C C . SER A 1 196 ? 9.847 5.821 2.551 1.00 91.88 196 SER A C 1
ATOM 1538 O O . SER A 1 196 ? 10.971 5.543 2.964 1.00 91.88 196 SER A O 1
ATOM 1540 N N . PRO A 1 197 ? 9.080 6.756 3.139 1.00 89.94 197 PRO A N 1
ATOM 1541 C CA . PRO A 1 197 ? 9.477 7.456 4.360 1.00 89.94 197 PRO A CA 1
ATOM 1542 C C . PRO A 1 197 ? 9.757 6.514 5.541 1.00 89.94 197 PRO A C 1
ATOM 1544 O O . PRO A 1 197 ? 9.014 5.551 5.775 1.00 89.94 197 PRO A O 1
ATOM 1547 N N . GLY A 1 198 ? 10.803 6.848 6.300 1.00 84.62 198 GLY A N 1
ATOM 1548 C CA . GLY A 1 198 ? 11.295 6.095 7.455 1.00 84.62 198 GLY A CA 1
ATOM 1549 C C . GLY A 1 198 ? 12.620 5.376 7.185 1.00 84.62 198 GLY A C 1
ATOM 1550 O O . GLY A 1 198 ? 13.280 5.613 6.175 1.00 84.62 198 GLY A O 1
ATOM 1551 N N . HIS A 1 199 ? 13.001 4.498 8.109 1.00 77.75 199 HIS A N 1
ATOM 1552 C CA . HIS A 1 199 ? 14.198 3.648 8.028 1.00 77.75 199 HIS A CA 1
ATOM 1553 C C . HIS A 1 199 ? 13.821 2.162 7.923 1.00 77.75 199 HIS A C 1
ATOM 1555 O O . HIS A 1 199 ? 12.641 1.801 8.071 1.00 77.75 199 HIS A O 1
ATOM 1561 N N . PHE A 1 200 ? 14.795 1.274 7.699 1.00 75.19 200 PHE A N 1
ATOM 1562 C CA . PHE A 1 200 ? 14.536 -0.165 7.765 1.00 75.19 200 PHE A CA 1
ATOM 1563 C C . PHE A 1 200 ? 14.061 -0.555 9.169 1.00 75.19 200 PHE A C 1
ATOM 1565 O O . PHE A 1 200 ? 14.495 -0.005 10.180 1.00 75.19 200 PHE A O 1
ATOM 1572 N N . ALA A 1 201 ? 13.077 -1.449 9.239 1.00 62.81 201 ALA A N 1
ATOM 1573 C CA . ALA A 1 201 ? 12.410 -1.762 10.495 1.00 62.81 201 ALA A CA 1
ATOM 1574 C C . ALA A 1 201 ? 13.210 -2.800 11.295 1.00 62.81 201 ALA A C 1
ATOM 1576 O O . ALA A 1 201 ? 13.454 -3.886 10.786 1.00 62.81 201 ALA A O 1
ATOM 1577 N N . GLY A 1 202 ? 13.565 -2.503 12.548 1.00 57.59 202 GLY A N 1
ATOM 1578 C CA . GLY A 1 202 ? 14.415 -3.366 13.381 1.00 57.59 202 GLY A CA 1
ATOM 1579 C C . GLY A 1 202 ? 15.910 -3.005 13.309 1.00 57.59 202 GLY A C 1
ATOM 1580 O O . GLY A 1 202 ? 16.269 -1.990 12.722 1.00 57.59 202 GLY A O 1
ATOM 1581 N N . PRO A 1 203 ? 16.804 -3.803 13.923 1.00 51.12 203 PRO A N 1
ATOM 1582 C CA . PRO A 1 203 ? 18.242 -3.516 13.990 1.00 51.12 203 PRO A CA 1
ATOM 1583 C C . PRO A 1 203 ? 19.009 -3.863 12.699 1.00 51.12 203 PRO A C 1
ATOM 1585 O O . PRO A 1 203 ? 20.228 -4.024 12.758 1.00 51.12 203 PRO A O 1
ATOM 1588 N N . PHE A 1 204 ? 18.318 -4.028 11.566 1.00 55.12 204 PHE A N 1
ATOM 1589 C CA . PHE A 1 204 ? 18.939 -4.524 10.341 1.00 55.12 204 PHE A CA 1
ATOM 1590 C C . PHE A 1 204 ? 19.954 -3.544 9.770 1.00 55.12 204 PHE A C 1
ATOM 1592 O O . PHE A 1 204 ? 19.744 -2.331 9.726 1.00 55.12 204 PHE A O 1
ATOM 1599 N N . VAL A 1 205 ? 21.028 -4.129 9.260 1.00 54.28 205 VAL A N 1
ATOM 1600 C CA . VAL A 1 205 ? 21.936 -3.509 8.298 1.00 54.28 205 VAL A CA 1
ATOM 1601 C C . VAL A 1 205 ? 21.437 -3.927 6.899 1.00 54.28 205 VAL A C 1
ATOM 1603 O O . VAL A 1 205 ? 20.953 -5.056 6.767 1.00 54.28 205 VAL A O 1
ATOM 1606 N N . PRO A 1 206 ? 21.475 -3.077 5.851 1.00 56.69 206 PRO A N 1
ATOM 1607 C CA . PRO A 1 206 ? 20.940 -3.420 4.525 1.00 56.69 206 PRO A CA 1
ATOM 1608 C C . PRO A 1 206 ? 21.450 -4.751 3.943 1.00 56.69 206 PRO A C 1
ATOM 1610 O O . PRO A 1 206 ? 20.766 -5.379 3.137 1.00 56.69 206 PRO A O 1
ATOM 1613 N N . GLU A 1 207 ? 22.622 -5.215 4.377 1.00 53.34 207 GLU A N 1
ATOM 1614 C CA . GLU A 1 207 ? 23.241 -6.484 3.991 1.00 53.34 207 GLU A CA 1
ATOM 1615 C C . GLU A 1 207 ? 22.504 -7.729 4.522 1.00 53.34 207 GLU A C 1
ATOM 1617 O O . GLU A 1 207 ? 22.707 -8.824 3.999 1.00 53.34 207 GLU A O 1
ATOM 1622 N N . GLU A 1 208 ? 21.642 -7.579 5.531 1.00 55.03 208 GLU A N 1
ATOM 1623 C CA . GLU A 1 208 ? 20.856 -8.665 6.139 1.00 55.03 208 GLU A CA 1
ATOM 1624 C C . GLU A 1 208 ? 19.451 -8.801 5.514 1.00 55.03 208 GLU A C 1
ATOM 1626 O O . GLU A 1 208 ? 18.702 -9.727 5.832 1.00 55.03 208 GLU A O 1
ATOM 1631 N N . LEU A 1 209 ? 19.083 -7.914 4.578 1.00 62.41 209 LEU A N 1
ATOM 1632 C CA . LEU A 1 209 ? 17.791 -7.957 3.890 1.00 62.41 209 LEU A CA 1
ATOM 1633 C C . LEU A 1 209 ? 17.654 -9.227 3.027 1.00 62.41 209 LEU A C 1
ATOM 1635 O O . LEU A 1 209 ? 18.338 -9.397 2.017 1.00 62.41 209 LEU A O 1
ATOM 1639 N N . GLY A 1 210 ? 16.692 -10.087 3.380 1.00 58.38 210 GLY A N 1
ATOM 1640 C CA . GLY A 1 210 ? 16.345 -11.292 2.613 1.00 58.38 210 GLY A CA 1
ATOM 1641 C C . GLY A 1 210 ? 16.783 -12.623 3.237 1.00 58.38 210 GLY A C 1
ATOM 1642 O O . GLY A 1 210 ? 16.593 -13.665 2.608 1.00 58.38 210 GLY A O 1
ATOM 1643 N N . ASP A 1 2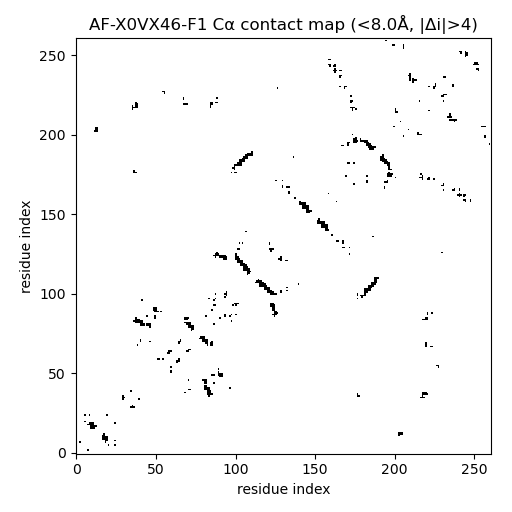11 ? 17.300 -12.612 4.469 1.00 60.19 211 ASP A N 1
ATOM 1644 C CA . ASP A 1 211 ? 17.606 -13.808 5.275 1.00 60.19 211 ASP A CA 1
ATOM 1645 C C . ASP A 1 211 ? 16.351 -14.588 5.744 1.00 60.19 211 ASP A C 1
ATOM 1647 O O . ASP A 1 211 ? 16.449 -15.724 6.211 1.00 60.19 211 ASP A O 1
ATOM 1651 N N . GLY A 1 212 ? 15.162 -14.000 5.572 1.00 59.06 212 GLY A N 1
ATOM 1652 C CA . GLY A 1 212 ? 13.869 -14.542 6.001 1.00 59.06 212 GLY A CA 1
ATOM 1653 C C . GLY A 1 212 ? 13.345 -13.939 7.308 1.00 59.06 212 GLY A C 1
ATOM 1654 O O . GLY A 1 212 ? 12.214 -14.235 7.702 1.00 59.06 212 GLY A O 1
ATOM 1655 N N . THR A 1 213 ? 14.113 -13.064 7.956 1.00 58.59 213 THR A N 1
ATOM 1656 C CA . THR A 1 213 ? 13.698 -12.316 9.139 1.00 58.59 213 THR A CA 1
ATOM 1657 C C . THR A 1 213 ? 12.912 -11.078 8.701 1.00 58.59 213 THR A C 1
ATOM 1659 O O . THR A 1 213 ? 13.416 -10.204 8.004 1.00 58.59 213 THR A O 1
ATOM 1662 N N . SER A 1 214 ? 11.642 -10.985 9.101 1.00 61.19 214 SER A N 1
ATOM 1663 C CA . SER A 1 214 ? 10.779 -9.837 8.792 1.00 61.19 214 SER A CA 1
ATOM 1664 C C . SER A 1 214 ? 10.315 -9.177 10.082 1.00 61.19 214 SER A C 1
ATOM 1666 O O . SER A 1 214 ? 9.670 -9.815 10.916 1.00 61.19 214 SER A O 1
ATOM 1668 N N . TYR A 1 215 ? 10.635 -7.893 10.244 1.00 72.12 215 TYR A N 1
ATOM 1669 C CA . TYR A 1 215 ? 10.112 -7.086 11.338 1.00 72.12 215 TYR A CA 1
ATOM 1670 C C . TYR A 1 215 ? 8.819 -6.387 10.906 1.00 72.12 215 TYR A C 1
ATOM 1672 O O . TYR A 1 215 ? 8.770 -5.655 9.914 1.00 72.12 215 TYR A O 1
ATOM 1680 N N . ILE A 1 216 ? 7.750 -6.619 11.666 1.00 77.31 216 ILE A N 1
ATOM 1681 C CA . ILE A 1 216 ? 6.428 -6.061 11.384 1.00 77.31 216 ILE A CA 1
ATOM 1682 C C . ILE A 1 216 ? 6.294 -4.733 12.130 1.00 77.31 216 ILE A C 1
ATOM 1684 O O . ILE A 1 216 ? 6.031 -4.721 13.331 1.00 77.31 216 ILE A O 1
ATOM 1688 N N . ARG A 1 217 ? 6.474 -3.624 11.400 1.00 81.12 217 ARG A N 1
ATOM 1689 C CA . ARG A 1 217 ? 6.254 -2.260 11.910 1.00 81.12 217 ARG A CA 1
ATOM 1690 C C . ARG A 1 217 ? 4.769 -1.939 12.050 1.00 81.12 217 ARG A C 1
ATOM 1692 O O . ARG A 1 217 ? 4.366 -1.461 13.098 1.00 81.12 217 ARG A O 1
ATOM 1699 N N . ASN A 1 218 ? 3.983 -2.220 11.012 1.00 90.75 218 ASN A N 1
ATOM 1700 C CA . ASN A 1 218 ? 2.548 -1.948 10.978 1.00 90.75 218 ASN A CA 1
ATOM 1701 C C . ASN A 1 218 ? 1.779 -3.271 11.053 1.00 90.75 218 ASN A C 1
ATOM 1703 O O . ASN A 1 218 ? 1.686 -3.997 10.058 1.00 90.75 218 ASN A O 1
ATOM 1707 N N . ARG A 1 219 ? 1.304 -3.644 12.243 1.00 91.44 219 ARG A N 1
ATOM 1708 C CA . ARG A 1 219 ? 0.730 -4.975 12.497 1.00 91.44 219 ARG A CA 1
ATOM 1709 C C . ARG A 1 219 ? -0.619 -5.176 11.823 1.00 91.44 219 ARG A C 1
ATOM 1711 O O . ARG A 1 219 ? -0.804 -6.202 11.167 1.00 91.44 219 ARG A O 1
ATOM 1718 N N . VAL A 1 220 ? -1.520 -4.210 11.967 1.00 95.00 220 VAL A N 1
ATOM 1719 C CA . VAL A 1 220 ? -2.862 -4.223 11.372 1.00 95.00 220 VAL A CA 1
ATOM 1720 C C . VAL A 1 220 ? -2.737 -4.199 9.852 1.00 95.00 220 VAL A C 1
ATOM 1722 O O . VAL A 1 220 ? -3.283 -5.074 9.179 1.00 95.00 220 VAL A O 1
ATOM 1725 N N . ILE A 1 221 ? -1.924 -3.284 9.312 1.00 95.75 221 ILE A N 1
ATOM 1726 C CA . ILE A 1 221 ? -1.692 -3.162 7.865 1.00 95.75 221 ILE A CA 1
ATOM 1727 C C . ILE A 1 221 ? -1.109 -4.464 7.307 1.00 95.75 221 ILE A C 1
ATOM 1729 O O . ILE A 1 221 ? -1.671 -5.035 6.378 1.00 95.75 221 ILE A O 1
ATOM 1733 N N . CYS A 1 222 ? -0.035 -5.006 7.893 1.00 92.00 222 CYS A N 1
ATOM 1734 C CA . CYS A 1 222 ? 0.567 -6.248 7.395 1.00 92.00 222 CYS A CA 1
ATOM 1735 C C . CYS A 1 222 ? -0.392 -7.446 7.491 1.00 92.00 222 CYS A C 1
ATOM 1737 O O . CYS A 1 222 ? -0.393 -8.306 6.605 1.00 92.00 222 CYS A O 1
ATOM 1739 N N . HIS A 1 223 ? -1.199 -7.539 8.555 1.00 90.94 223 HIS A N 1
ATOM 1740 C CA . HIS A 1 223 ? -2.159 -8.631 8.705 1.00 90.94 223 HIS A CA 1
ATOM 1741 C C . HIS A 1 223 ? -3.255 -8.539 7.638 1.00 90.94 223 HIS A C 1
ATOM 1743 O O . HIS A 1 223 ? -3.483 -9.517 6.923 1.00 90.94 223 HIS A O 1
ATOM 1749 N N . LEU A 1 224 ? -3.862 -7.363 7.466 1.00 94.25 224 LEU A N 1
ATOM 1750 C CA . LEU A 1 224 ? -4.877 -7.126 6.442 1.00 94.25 224 LEU A CA 1
ATOM 1751 C C . LEU A 1 224 ? -4.306 -7.321 5.028 1.00 94.25 224 LEU A C 1
ATOM 1753 O O . LEU A 1 224 ? -4.907 -8.039 4.232 1.00 94.25 224 LEU A O 1
ATOM 1757 N N . SER A 1 225 ? -3.104 -6.816 4.733 1.00 93.12 225 SER A N 1
ATOM 1758 C CA . SER A 1 225 ? -2.432 -7.001 3.437 1.00 93.12 225 SER A CA 1
ATOM 1759 C C . SER A 1 225 ? -2.239 -8.477 3.084 1.00 93.12 225 SER A C 1
ATOM 1761 O O . SER A 1 225 ? -2.503 -8.888 1.956 1.00 93.12 225 SER A O 1
ATOM 1763 N N . ARG A 1 226 ? -1.836 -9.318 4.046 1.00 90.31 226 ARG A N 1
ATOM 1764 C CA . ARG A 1 226 ? -1.694 -10.773 3.836 1.00 90.31 226 ARG A CA 1
ATOM 1765 C C . ARG A 1 226 ? -3.027 -11.482 3.616 1.00 90.31 226 ARG A C 1
ATOM 1767 O O . ARG A 1 226 ? -3.065 -12.518 2.953 1.00 90.31 226 ARG A O 1
ATOM 1774 N N . ARG A 1 227 ? -4.102 -10.982 4.226 1.00 90.19 227 ARG A N 1
ATOM 1775 C CA . ARG A 1 227 ? -5.453 -11.544 4.094 1.00 90.19 227 ARG A CA 1
ATOM 1776 C C . ARG A 1 227 ? -6.112 -11.146 2.777 1.00 90.19 227 ARG A C 1
ATOM 1778 O O . ARG A 1 227 ? -6.775 -11.980 2.175 1.00 90.19 227 ARG A O 1
ATOM 1785 N N . MET A 1 228 ? -5.861 -9.926 2.312 1.00 90.81 228 MET A N 1
ATOM 1786 C CA . MET A 1 228 ? -6.343 -9.403 1.030 1.00 90.81 228 MET A CA 1
ATOM 1787 C C . MET A 1 228 ? -5.451 -9.782 -0.163 1.00 90.81 228 MET A C 1
ATOM 1789 O O . MET A 1 228 ? -5.751 -9.419 -1.292 1.00 90.81 228 MET A O 1
ATOM 1793 N N . GLY A 1 229 ? -4.352 -10.511 0.062 1.00 89.19 229 GLY A N 1
ATOM 1794 C CA . GLY A 1 229 ? -3.457 -10.958 -1.011 1.00 89.19 229 GLY A CA 1
ATOM 1795 C C . GLY A 1 229 ? -2.545 -9.865 -1.583 1.00 89.19 229 GLY A C 1
ATOM 1796 O O . GLY A 1 229 ? -1.982 -10.050 -2.658 1.00 89.19 229 GLY A O 1
ATOM 1797 N N . LEU A 1 230 ? -2.369 -8.747 -0.872 1.00 87.88 230 LEU A N 1
ATOM 1798 C CA . LEU A 1 230 ? -1.434 -7.678 -1.244 1.00 87.88 230 LEU A CA 1
ATOM 1799 C C . LEU A 1 230 ? 0.024 -8.027 -0.925 1.00 87.88 230 LEU A C 1
ATOM 1801 O O . LEU A 1 230 ? 0.928 -7.504 -1.571 1.00 87.88 230 LEU A O 1
ATOM 1805 N N . MET A 1 231 ? 0.261 -8.889 0.068 1.00 83.38 231 MET A N 1
ATOM 1806 C CA . MET A 1 231 ? 1.599 -9.293 0.512 1.00 83.38 231 MET A CA 1
ATOM 1807 C C . MET A 1 231 ? 1.726 -10.801 0.693 1.00 83.38 231 MET A C 1
ATOM 1809 O O . MET A 1 231 ? 0.800 -11.474 1.157 1.00 83.38 231 MET A O 1
ATOM 1813 N N . GLU A 1 232 ? 2.938 -11.301 0.463 1.00 74.56 232 GLU A N 1
ATOM 1814 C CA . GLU A 1 232 ? 3.314 -12.672 0.787 1.00 74.56 232 GLU A CA 1
ATOM 1815 C C . GLU A 1 232 ? 3.431 -12.928 2.301 1.00 74.56 232 GLU A C 1
ATOM 1817 O O . GLU A 1 232 ? 3.851 -12.088 3.103 1.00 74.56 232 GLU A O 1
ATOM 1822 N N . LYS A 1 233 ? 3.069 -14.144 2.727 1.00 63.75 233 LYS A N 1
ATOM 1823 C CA . LYS A 1 233 ? 2.932 -14.478 4.162 1.00 63.75 233 LYS A CA 1
ATOM 1824 C C . LYS A 1 233 ? 4.261 -14.763 4.866 1.00 63.75 233 LYS A C 1
ATOM 1826 O O . LYS A 1 233 ? 4.307 -14.756 6.094 1.00 63.75 233 LYS A O 1
ATOM 1831 N N . ARG A 1 234 ? 5.326 -15.059 4.114 1.00 60.66 234 ARG A N 1
ATOM 1832 C CA . ARG A 1 234 ? 6.528 -15.752 4.623 1.00 60.66 234 ARG A CA 1
ATOM 1833 C C . ARG A 1 234 ? 7.762 -14.875 4.854 1.00 60.66 234 ARG A C 1
ATOM 1835 O O . ARG A 1 234 ? 8.825 -15.430 5.090 1.00 60.66 234 ARG A O 1
ATOM 1842 N N . GLY A 1 235 ? 7.664 -13.548 4.737 1.00 65.19 235 GLY A N 1
ATOM 1843 C CA . GLY A 1 235 ? 8.843 -12.669 4.856 1.00 65.19 235 GLY A CA 1
ATOM 1844 C C . GLY A 1 235 ? 9.901 -12.916 3.769 1.00 65.19 235 GLY A C 1
ATOM 1845 O O . GLY A 1 235 ? 11.050 -12.520 3.907 1.00 65.19 235 GLY A O 1
ATOM 1846 N N . THR A 1 236 ? 9.515 -13.588 2.682 1.00 73.31 236 THR A N 1
ATOM 1847 C CA . THR A 1 236 ? 10.385 -13.958 1.554 1.00 73.31 236 THR A CA 1
ATOM 1848 C C . THR A 1 236 ? 10.319 -12.951 0.411 1.00 73.31 236 THR A C 1
ATOM 1850 O O . THR A 1 236 ? 10.975 -13.149 -0.605 1.00 73.31 236 THR A O 1
ATOM 1853 N N . GLY A 1 237 ? 9.567 -11.862 0.584 1.00 78.50 237 GLY A N 1
ATOM 1854 C CA . GLY A 1 237 ? 9.304 -10.848 -0.430 1.00 78.50 237 GLY A CA 1
ATOM 1855 C C . GLY A 1 237 ? 10.551 -10.349 -1.149 1.00 78.50 237 GLY A C 1
ATOM 1856 O O . GLY A 1 237 ? 10.681 -10.481 -2.361 1.00 78.50 237 GLY A O 1
ATOM 1857 N N . ILE A 1 238 ? 11.539 -9.878 -0.387 1.00 82.69 238 ILE A N 1
ATOM 1858 C CA . ILE A 1 238 ? 12.814 -9.397 -0.940 1.00 82.69 238 ILE A CA 1
ATOM 1859 C C . ILE A 1 238 ? 13.542 -10.500 -1.720 1.00 82.69 238 ILE A C 1
ATOM 1861 O O . ILE A 1 238 ? 14.081 -10.245 -2.799 1.00 82.69 238 ILE A O 1
ATOM 1865 N N . ARG A 1 239 ? 13.512 -11.742 -1.224 1.00 84.00 239 ARG A N 1
ATOM 1866 C CA . ARG A 1 239 ? 14.114 -12.887 -1.915 1.00 84.00 239 ARG A CA 1
ATOM 1867 C C . ARG A 1 239 ? 13.403 -13.175 -3.239 1.00 84.00 239 ARG A C 1
ATOM 1869 O O . ARG A 1 239 ? 14.076 -13.392 -4.239 1.00 84.00 239 ARG A O 1
ATOM 1876 N N . LEU A 1 240 ? 12.072 -13.095 -3.274 1.00 85.44 240 LEU A N 1
ATOM 1877 C CA . LEU A 1 240 ? 11.278 -13.245 -4.499 1.00 85.44 240 LEU A CA 1
ATOM 1878 C C . LEU A 1 240 ? 11.597 -12.147 -5.519 1.00 85.44 240 LEU A C 1
ATOM 1880 O O . LEU A 1 240 ? 11.751 -12.440 -6.701 1.00 85.44 240 LEU A O 1
ATOM 1884 N N . VAL A 1 241 ? 11.774 -10.896 -5.079 1.00 89.69 241 VAL A N 1
ATOM 1885 C CA . VAL A 1 241 ? 12.234 -9.806 -5.959 1.00 89.69 241 VAL A CA 1
ATOM 1886 C C . VAL A 1 241 ? 13.589 -10.167 -6.574 1.00 89.69 241 VAL A C 1
ATOM 1888 O O . VAL A 1 241 ? 13.752 -10.085 -7.791 1.00 89.69 241 VAL A O 1
ATOM 1891 N N . GLN A 1 242 ? 14.557 -10.610 -5.766 1.00 90.12 242 GLN A N 1
ATOM 1892 C CA . GLN A 1 242 ? 15.881 -11.010 -6.255 1.00 90.12 242 GLN A CA 1
ATOM 1893 C C . GLN A 1 242 ? 15.816 -12.204 -7.224 1.00 90.12 242 GLN A C 1
ATOM 1895 O O . GLN A 1 242 ? 16.498 -12.191 -8.251 1.00 90.12 242 GLN A O 1
ATOM 1900 N N . GLU A 1 243 ? 14.998 -13.216 -6.923 1.00 90.69 243 GLU A N 1
ATOM 1901 C CA . GLU A 1 243 ? 14.758 -14.386 -7.777 1.00 90.69 243 GLU A CA 1
ATOM 1902 C C . GLU A 1 243 ? 14.159 -13.967 -9.129 1.00 90.69 243 GLU A C 1
ATOM 1904 O O . GLU A 1 243 ? 14.723 -14.282 -10.175 1.00 90.69 243 GLU A O 1
ATOM 1909 N N . HIS A 1 244 ? 13.100 -13.152 -9.130 1.00 92.31 244 HIS A N 1
ATOM 1910 C CA . HIS A 1 244 ? 12.471 -12.651 -10.354 1.00 92.31 244 HIS A CA 1
ATOM 1911 C C . HIS A 1 244 ? 13.418 -11.813 -11.219 1.00 92.31 244 HIS A C 1
ATOM 1913 O O . HIS A 1 244 ? 13.422 -11.952 -12.445 1.00 92.31 244 HIS A O 1
ATOM 1919 N N . MET A 1 245 ? 14.234 -10.956 -10.602 1.00 92.69 245 MET A N 1
ATOM 1920 C CA . MET A 1 245 ? 15.225 -10.154 -11.326 1.00 92.69 245 MET A CA 1
ATOM 1921 C C . MET A 1 245 ? 16.316 -11.044 -11.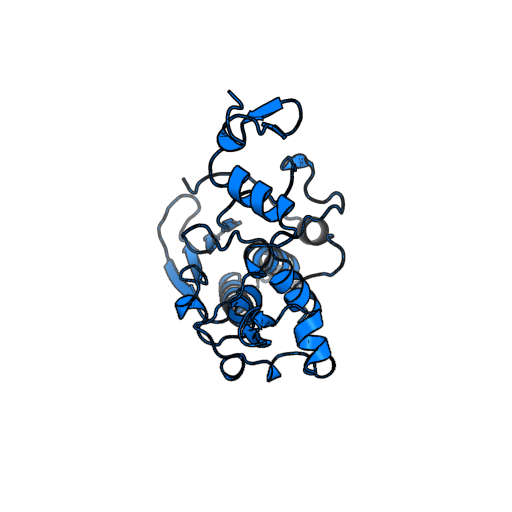938 1.00 92.69 245 MET A C 1
ATOM 1923 O O . MET A 1 245 ? 16.693 -10.845 -13.095 1.00 92.69 245 MET A O 1
ATOM 1927 N N . ARG A 1 246 ? 16.766 -12.077 -11.212 1.00 92.31 246 ARG A N 1
ATOM 1928 C CA . ARG A 1 246 ? 17.740 -13.064 -11.704 1.00 92.31 246 ARG A CA 1
ATOM 1929 C C . ARG A 1 246 ? 17.190 -13.881 -12.873 1.00 92.31 246 ARG A C 1
ATOM 1931 O O . ARG A 1 246 ? 17.877 -14.014 -13.885 1.00 92.31 246 ARG A O 1
ATOM 1938 N N . ASP A 1 247 ? 15.958 -14.374 -12.774 1.00 91.19 247 ASP A N 1
ATOM 1939 C CA . ASP A 1 247 ? 15.299 -15.157 -13.829 1.00 91.19 247 ASP A CA 1
ATOM 1940 C C . ASP A 1 247 ? 15.078 -14.337 -15.106 1.00 91.19 247 ASP A C 1
ATOM 1942 O O . ASP A 1 247 ? 15.180 -14.849 -16.226 1.00 91.19 247 ASP A O 1
ATOM 1946 N N . ALA A 1 248 ? 14.829 -13.035 -14.945 1.00 88.38 248 ALA A N 1
ATOM 1947 C CA . ALA A 1 248 ? 14.751 -12.076 -16.040 1.00 88.38 248 ALA A CA 1
ATOM 1948 C C . ALA A 1 248 ? 16.125 -11.623 -16.568 1.00 88.38 248 ALA A C 1
ATOM 1950 O O . ALA A 1 248 ? 16.175 -10.890 -17.554 1.00 88.38 248 ALA A O 1
ATOM 1951 N N . ARG A 1 249 ? 17.233 -12.076 -15.959 1.00 89.88 249 ARG A N 1
ATOM 1952 C CA . ARG A 1 249 ? 18.619 -11.677 -16.275 1.00 89.88 249 ARG A CA 1
ATOM 1953 C C . ARG A 1 249 ? 18.849 -10.166 -16.170 1.00 89.88 249 ARG A C 1
ATOM 1955 O O . ARG A 1 249 ? 19.616 -9.594 -16.942 1.00 89.88 249 ARG A O 1
ATOM 1962 N N . LEU A 1 250 ? 18.173 -9.532 -15.219 1.00 90.06 250 LEU A N 1
ATOM 1963 C CA . LEU A 1 250 ? 18.307 -8.114 -14.910 1.00 90.06 250 LEU A CA 1
ATOM 1964 C C . LEU A 1 250 ? 19.275 -7.902 -13.744 1.00 90.06 250 LEU A C 1
ATOM 1966 O O . LEU A 1 250 ? 19.616 -8.828 -13.006 1.00 90.06 250 LEU A O 1
ATOM 1970 N N . VAL A 1 251 ? 19.723 -6.657 -13.583 1.00 90.19 251 VAL A N 1
ATOM 1971 C CA . VAL A 1 251 ? 20.574 -6.255 -12.458 1.00 90.19 251 VAL A CA 1
ATOM 1972 C C . VAL A 1 251 ? 19.813 -6.461 -11.147 1.00 90.19 251 VAL A C 1
ATOM 1974 O O . VAL A 1 251 ? 18.623 -6.161 -11.064 1.00 90.19 251 VAL A O 1
ATOM 1977 N N . ALA A 1 252 ? 20.497 -6.976 -10.124 1.00 89.38 252 ALA A N 1
ATOM 1978 C CA . ALA A 1 252 ? 19.902 -7.169 -8.806 1.00 89.38 252 ALA A CA 1
ATOM 1979 C C . ALA A 1 252 ? 19.373 -5.835 -8.233 1.00 89.38 252 ALA A C 1
ATOM 1981 O O . ALA A 1 252 ? 20.003 -4.791 -8.442 1.00 89.38 252 ALA A O 1
ATOM 1982 N N . PRO A 1 253 ? 18.238 -5.855 -7.511 1.00 90.69 253 PRO A N 1
ATOM 1983 C CA . PRO A 1 253 ? 17.708 -4.661 -6.864 1.00 90.69 253 PRO A CA 1
ATOM 1984 C C . PRO A 1 253 ? 18.695 -4.146 -5.810 1.00 90.69 253 PRO A C 1
ATOM 1986 O O . PRO A 1 253 ? 19.407 -4.929 -5.178 1.00 90.69 253 PRO A O 1
ATOM 1989 N N . ARG A 1 254 ? 18.716 -2.827 -5.611 1.00 89.50 254 ARG A N 1
ATOM 1990 C CA . ARG A 1 254 ? 19.480 -2.178 -4.541 1.00 89.50 254 ARG A CA 1
ATOM 1991 C C . ARG A 1 254 ? 18.517 -1.653 -3.489 1.00 89.50 254 ARG A C 1
ATOM 1993 O O . ARG A 1 254 ? 17.503 -1.054 -3.838 1.00 89.50 254 ARG A O 1
ATOM 2000 N N . PHE A 1 255 ? 18.851 -1.888 -2.229 1.00 85.75 255 PHE A N 1
ATOM 2001 C CA . PHE A 1 255 ? 18.117 -1.388 -1.074 1.00 85.75 255 PHE A CA 1
ATOM 2002 C C . PHE A 1 255 ? 19.085 -0.528 -0.270 1.00 85.75 255 PHE A C 1
ATOM 2004 O O . PHE A 1 255 ? 20.123 -1.016 0.167 1.00 85.75 255 PHE A O 1
ATOM 2011 N N . GLU A 1 256 ? 18.774 0.756 -0.136 1.00 84.12 256 GLU A N 1
ATOM 2012 C CA . GLU A 1 256 ? 19.667 1.750 0.457 1.00 84.12 256 GLU A CA 1
ATOM 2013 C C . GLU A 1 256 ? 18.867 2.613 1.441 1.00 84.12 256 GLU A C 1
ATOM 2015 O O . GLU A 1 256 ? 17.719 2.966 1.164 1.00 84.12 256 GLU A O 1
ATOM 2020 N N . GLU A 1 257 ? 19.466 2.959 2.584 1.00 79.62 257 GLU A N 1
ATOM 2021 C CA . GLU A 1 257 ? 18.945 4.028 3.441 1.00 79.62 257 GLU A CA 1
ATOM 2022 C C . GLU A 1 257 ? 19.516 5.364 2.972 1.00 79.62 257 GLU A C 1
ATOM 2024 O O . GLU A 1 257 ? 20.731 5.532 2.857 1.00 79.62 257 GLU A O 1
ATOM 2029 N N . GLY A 1 258 ? 18.649 6.339 2.724 1.00 68.00 258 GLY A N 1
ATOM 2030 C CA . GLY A 1 258 ? 19.086 7.658 2.296 1.00 68.00 258 GLY A CA 1
ATOM 2031 C C . GLY A 1 258 ? 17.942 8.652 2.210 1.00 68.00 258 GLY A C 1
ATOM 2032 O O . GLY A 1 258 ? 16.768 8.288 2.228 1.00 68.00 258 GLY A O 1
ATOM 2033 N N . GLN A 1 259 ? 18.292 9.931 2.111 1.00 54.72 259 GLN A N 1
ATOM 2034 C CA . GLN A 1 259 ? 17.352 10.966 1.694 1.00 54.72 259 GLN A CA 1
ATOM 2035 C C . GLN A 1 259 ? 17.377 11.060 0.168 1.00 54.72 259 GLN A C 1
ATOM 2037 O O . GLN A 1 259 ? 18.435 10.915 -0.441 1.00 54.72 259 GLN A O 1
ATOM 2042 N N . LEU A 1 260 ? 16.221 11.312 -0.452 1.00 50.53 260 LEU A N 1
ATOM 2043 C CA . LEU A 1 260 ? 16.153 11.654 -1.875 1.00 50.53 260 LEU A CA 1
ATOM 2044 C C . LEU A 1 260 ? 17.042 12.877 -2.140 1.00 50.53 260 LEU A C 1
ATOM 2046 O O . LEU A 1 260 ? 16.691 13.986 -1.735 1.00 50.53 260 LEU A O 1
ATOM 2050 N N . SER A 1 261 ? 18.183 12.658 -2.796 1.00 37.84 261 SER A N 1
ATOM 2051 C CA . SER A 1 261 ? 19.087 13.713 -3.274 1.00 37.84 261 SER A CA 1
ATOM 2052 C C . SER A 1 261 ? 18.449 14.579 -4.346 1.00 37.84 261 SER A C 1
ATOM 2054 O O . SER A 1 261 ? 17.686 14.036 -5.184 1.00 37.84 261 SER A O 1
#

pLDDT: mean 81.68, std 17.63, range [32.16, 98.31]

Nearest PDB structures (foldseek):
  3lmm-assembly1_A  TM=7.167E-01  e=1.669E-09  Corynebacterium diphtheriae
  3lmm-assembly3_C  TM=7.029E-01  e=5.971E-09  Corynebacterium diphtheriae
  3lmm-assembly2_B  TM=7.041E-01  e=6.345E-09  Corynebacterium diphtheriae
  4mjs-assembly12_X  TM=3.414E-01  e=1.282E+00  Homo sapiens
  5x0w-assembly1_B  TM=3.333E-01  e=1.539E+00  Homo sapiens

Sequence (261 aa):
AAEGIERGVYIRVGTHTRRAQGEVLEELRLLRSRMSYDEESIPECSLDELDTDSLPGDLRSEEALHALGVFRHDTVTGEPVPTRGAVLMLHPAPERFVAEATILINRMRGEQGRQTIESHELSGCIPRQADAAMALLEQWLGRNLERRGARYGPQRWALPLAAVREVVSNALSHRQYSIPGSIKIALYPSRLEVFSPGHFAGPFVPEELGDGTSYIRNRVICHLSRRMGLMEKRGTGIRLVQEHMRDARLVAPRFEEGQLS

Foldseek 3Di:
DDDDPQADDWDDQPPDIHRQHDPSVVLVVCVVVVHFQQLAFDQVDDPVQFQLVLFDPVQSDPVNCVVLSQWDQDPPPRDTTGGLLRLQATHFFSCVPQVQSKEWEFEDEDDDDPHGPDIDIDGGHLVRRLVVNLVVCDVVQDWDFDDDDPDTDDTDGPADSLLVLLLSLCLSQVAPSVDDDYFYWYHYPQDIDTDGPDDQPDSDDQVCQQVQDDDGNNRSNVSRCCRSVSHDDRSRSLVVSQVRCVVVVHDGDDDDDDDDD

InterPro domains:
  IPR038475 RecG, C-terminal domain superfamily [G3DSA:3.30.565.60] (104-261)

Solvent-accessible surface area (backbone atoms only — not comparable to full-atom values): 15084 Å² total; per-residue (Å²): 132,86,79,56,78,84,79,72,46,69,44,64,51,84,97,43,79,44,74,45,58,69,70,56,41,51,52,50,49,27,62,71,69,74,45,39,76,23,60,41,69,36,84,93,44,61,58,87,61,38,49,57,83,77,47,61,79,90,49,61,44,72,69,39,30,45,74,51,36,34,33,44,63,40,93,82,82,60,48,74,23,23,7,42,18,29,34,40,54,30,15,73,59,20,40,83,84,39,77,42,45,34,36,40,41,32,37,39,45,65,93,84,65,89,48,64,75,44,78,48,78,39,57,31,13,50,65,57,34,52,53,54,51,49,53,52,50,57,65,69,56,38,73,45,72,40,74,53,84,98,41,80,43,72,72,40,55,79,58,59,64,69,32,52,47,45,53,53,38,45,40,66,42,59,40,40,79,90,47,88,55,48,33,38,36,40,40,36,86,89,48,77,47,79,47,47,46,74,73,79,63,70,70,71,54,74,90,60,73,53,81,45,79,66,65,77,59,25,56,26,37,44,50,50,32,42,72,74,66,57,40,77,87,69,44,45,54,62,41,50,31,45,50,46,28,52,78,68,72,45,77,73,84,83,76,80,91,79,77,93,125

Organism: NCBI:txid412755